Protein AF-A0A158KSF4-F1 (afdb_monomer)

Secondary structure (DSSP, 8-state):
-EEEEE-SS-EEEEEE--GGGHHHHHHHHHHHHHHS----S----PPP-------S-----EEEEEEEEEEE-TTGGG--EEEEEEESPPTT--HHHHHHHHEEEEEEHHHHHHHGGGSSEEEEEE-HHHHHHTT--S-SEEEEEEEEEE-TTPPPS--EEEEEEEEEEESS-SS------PPPTT----

Solvent-accessible surface area (backbone atoms only — not comparable to full-atom values): 11124 Å² total; per-residue (Å²): 70,72,65,47,75,42,40,74,58,61,49,73,43,74,27,72,43,58,80,83,44,28,64,55,53,40,52,26,42,54,53,45,46,74,76,56,63,88,68,87,79,86,78,94,72,76,78,76,88,75,71,92,72,86,90,68,80,87,60,59,41,23,37,30,40,38,35,32,54,45,42,67,32,84,49,24,67,72,35,44,48,38,23,44,33,25,49,63,64,64,87,92,56,61,55,89,77,51,34,80,41,23,48,48,49,75,49,35,57,64,62,51,56,71,43,44,84,77,56,79,17,64,50,79,33,67,34,39,66,26,41,49,67,64,64,59,72,76,53,42,70,43,39,42,31,36,44,56,44,76,46,99,65,43,52,71,54,63,23,37,39,23,51,28,40,43,65,44,7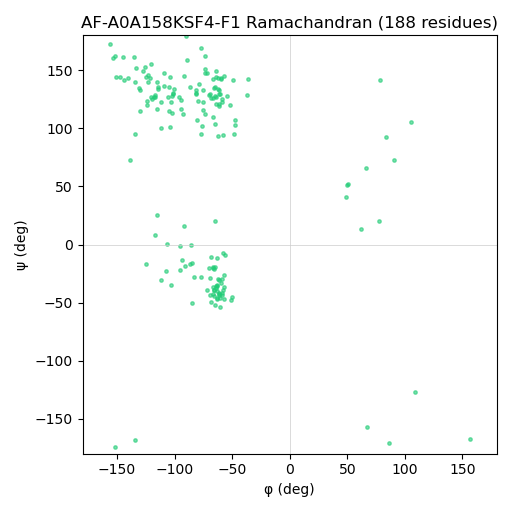8,33,70,51,73,71,64,87,82,75,79,83,74,76,81,60,97,77,77,68,84,129

Nearest PDB structures (foldseek):
  6hqi-assembly1_A  TM=7.344E-01  e=5.949E-06  Solanum lycopersicum
  6elt-assembly1_A  TM=6.803E-01  e=4.885E-05  Malus domestica
  4z14-assembly5_C  TM=6.503E-01  e=2.070E-04  Coreopsis grandiflora
  4z11-assembly3_C  TM=6.011E-01  e=1.068E-04  Coreopsis grandiflora
  4z14-assembly7_G  TM=6.205E-01  e=7.776E-04  Coreopsis grandiflora

Radius of gyration: 19.35 Å; Cα contacts (8 Å, |Δi|>4): 338; chains: 1; bounding box: 49×46×50 Å

pLDDT: mean 82.0, std 18.96, range [32.16, 97.62]

Structure (mmCIF, N/CA/C/O backbone):
data_AF-A0A158KSF4-F1
#
_entry.id   AF-A0A158KSF4-F1
#
loop_
_atom_site.group_PDB
_atom_site.id
_atom_site.type_symbol
_atom_site.label_atom_id
_atom_site.label_alt_id
_atom_site.label_comp_id
_atom_site.label_asym_id
_atom_site.label_entity_id
_atom_site.label_seq_id
_atom_site.pdbx_PDB_ins_code
_atom_site.Cartn_x
_atom_site.Cartn_y
_atom_site.Cartn_z
_atom_site.occupancy
_atom_site.B_iso_or_equiv
_atom_site.auth_seq_id
_atom_site.auth_comp_id
_atom_site.auth_asym_id
_atom_site.auth_atom_id
_atom_site.pdbx_PDB_model_num
ATOM 1 N N . MET A 1 1 ? 6.223 -4.356 8.687 1.00 91.06 1 MET A N 1
ATOM 2 C CA . MET A 1 1 ? 7.173 -5.118 7.845 1.00 91.06 1 MET A CA 1
ATOM 3 C C . MET A 1 1 ? 8.264 -4.168 7.371 1.00 91.06 1 MET A C 1
ATOM 5 O O . MET A 1 1 ? 7.932 -3.067 6.953 1.00 91.06 1 MET A O 1
ATOM 9 N N . LYS A 1 2 ? 9.541 -4.560 7.437 1.00 95.19 2 LYS A N 1
ATOM 10 C CA . LYS A 1 2 ? 10.666 -3.752 6.934 1.00 95.19 2 LYS A CA 1
ATOM 11 C C . LYS A 1 2 ? 11.170 -4.312 5.602 1.00 95.19 2 LYS A C 1
ATOM 13 O O . LYS A 1 2 ? 11.187 -5.528 5.441 1.00 95.19 2 LYS A O 1
ATOM 18 N N . GLY A 1 3 ? 11.591 -3.431 4.694 1.00 93.50 3 GLY A N 1
ATOM 19 C CA . GLY A 1 3 ? 12.219 -3.795 3.421 1.00 93.50 3 GLY A CA 1
ATOM 20 C C . GLY A 1 3 ? 11.281 -4.516 2.450 1.00 93.50 3 GLY A C 1
ATOM 21 O O . GLY A 1 3 ? 11.490 -5.685 2.139 1.00 93.50 3 GLY A O 1
ATOM 22 N N . LEU A 1 4 ? 10.251 -3.824 1.967 1.00 96.25 4 LEU A N 1
ATOM 23 C CA . LEU A 1 4 ? 9.373 -4.334 0.914 1.00 96.25 4 LEU A CA 1
ATOM 24 C C . LEU A 1 4 ? 10.026 -4.113 -0.458 1.00 96.25 4 LEU A C 1
ATOM 26 O O . LEU A 1 4 ? 10.443 -3.000 -0.779 1.00 96.25 4 LEU A O 1
ATOM 30 N N . ALA A 1 5 ? 10.071 -5.156 -1.282 1.00 97.00 5 ALA A N 1
ATOM 31 C CA . ALA A 1 5 ? 10.536 -5.090 -2.663 1.00 97.00 5 ALA A CA 1
ATOM 32 C C . ALA A 1 5 ? 9.443 -5.626 -3.588 1.00 97.00 5 ALA A C 1
ATOM 34 O O . ALA A 1 5 ? 8.994 -6.758 -3.417 1.00 97.00 5 ALA A O 1
ATOM 35 N N . LEU A 1 6 ? 9.020 -4.814 -4.556 1.00 97.50 6 LEU A N 1
ATOM 36 C CA . LEU A 1 6 ? 8.026 -5.198 -5.555 1.00 97.50 6 LEU A CA 1
ATOM 37 C C . LEU A 1 6 ? 8.693 -5.363 -6.921 1.00 97.50 6 LEU A C 1
ATOM 39 O O . LEU A 1 6 ? 9.515 -4.535 -7.328 1.00 97.50 6 LEU A O 1
ATOM 43 N N . SER A 1 7 ? 8.322 -6.429 -7.623 1.00 96.88 7 SER A N 1
ATOM 44 C CA . SER A 1 7 ? 8.817 -6.801 -8.952 1.00 96.88 7 SER A CA 1
ATOM 45 C C . SER A 1 7 ? 7.656 -7.209 -9.864 1.00 96.88 7 SER A C 1
ATOM 47 O O . SER A 1 7 ? 6.492 -7.022 -9.519 1.00 96.88 7 SER A O 1
ATOM 49 N N . GLU A 1 8 ? 7.923 -7.798 -11.020 1.00 94.88 8 GLU A N 1
ATOM 50 C CA . GLU A 1 8 ? 6.906 -8.328 -11.936 1.00 94.88 8 GLU A CA 1
ATOM 51 C C . GLU A 1 8 ? 5.944 -9.369 -11.322 1.00 94.88 8 GLU A C 1
ATOM 53 O O . GLU A 1 8 ? 4.957 -9.739 -11.948 1.00 94.88 8 GLU A O 1
ATOM 58 N N . GLN A 1 9 ? 6.198 -9.849 -10.102 1.00 94.94 9 GLN A N 1
ATOM 59 C CA . GLN A 1 9 ? 5.322 -10.797 -9.417 1.00 94.94 9 GLN A CA 1
ATOM 60 C C . GLN A 1 9 ? 4.287 -10.095 -8.536 1.00 94.94 9 GLN A C 1
ATOM 62 O O . GLN A 1 9 ? 4.565 -9.085 -7.884 1.00 94.94 9 GLN A O 1
ATOM 67 N N . SER A 1 10 ? 3.094 -10.688 -8.468 1.00 95.12 10 SER A N 1
ATOM 68 C CA . SER A 1 10 ? 2.123 -10.349 -7.427 1.00 95.12 10 SER A CA 1
ATOM 69 C C . SER A 1 10 ? 2.561 -10.978 -6.109 1.00 95.12 10 SER A C 1
ATOM 71 O O . SER A 1 10 ? 2.904 -12.159 -6.076 1.00 95.12 10 SER A O 1
ATOM 73 N N . ILE A 1 11 ? 2.552 -10.206 -5.024 1.00 95.31 11 ILE A N 1
ATOM 74 C C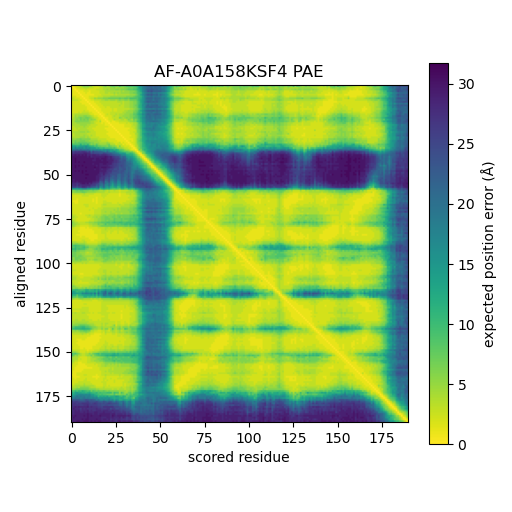A . ILE A 1 11 ? 3.002 -10.679 -3.710 1.00 95.31 11 ILE A CA 1
ATOM 75 C C . ILE A 1 11 ? 2.034 -10.263 -2.609 1.00 95.31 11 ILE A C 1
ATOM 77 O O . ILE A 1 11 ? 1.269 -9.314 -2.762 1.00 95.31 11 ILE A O 1
ATOM 81 N N . SER A 1 12 ? 2.125 -10.932 -1.467 1.00 95.75 12 SER A N 1
ATOM 82 C CA . SER A 1 12 ? 1.412 -10.558 -0.249 1.00 95.75 12 SER A CA 1
ATOM 83 C C . SER A 1 12 ? 2.405 -10.336 0.884 1.00 95.75 12 SER A C 1
ATOM 85 O O . SER A 1 12 ? 3.373 -11.079 1.034 1.00 95.75 12 SER A O 1
ATOM 87 N N . ALA A 1 13 ? 2.155 -9.311 1.689 1.00 95.94 13 ALA A N 1
ATOM 88 C CA . ALA A 1 13 ? 2.954 -8.953 2.847 1.00 95.94 13 ALA A CA 1
ATOM 89 C C . ALA A 1 13 ? 2.114 -9.061 4.119 1.00 95.94 13 ALA A C 1
ATOM 91 O O . ALA A 1 13 ? 1.054 -8.444 4.222 1.00 95.94 13 ALA A O 1
ATOM 92 N N . LEU A 1 14 ? 2.609 -9.801 5.110 1.00 96.12 14 LEU A N 1
ATOM 93 C CA . LEU A 1 14 ? 2.016 -9.806 6.441 1.00 96.12 14 LEU A CA 1
ATOM 94 C C . LEU A 1 14 ? 2.463 -8.560 7.213 1.00 96.12 14 LEU A C 1
ATOM 96 O O . LEU A 1 14 ? 3.656 -8.314 7.415 1.00 96.12 14 LEU A O 1
ATOM 100 N N . VAL A 1 15 ? 1.491 -7.785 7.672 1.00 94.75 15 VAL A N 1
ATOM 101 C CA . VAL A 1 15 ? 1.679 -6.615 8.523 1.00 94.75 15 VAL A CA 1
ATOM 102 C C . VAL A 1 15 ? 1.101 -6.917 9.896 1.00 94.75 15 VAL A C 1
ATOM 104 O O . VAL A 1 15 ? -0.082 -7.218 10.039 1.00 94.75 15 VAL A O 1
ATOM 107 N N . THR A 1 16 ? 1.949 -6.810 10.914 1.00 93.88 16 THR A N 1
ATOM 108 C CA . THR A 1 16 ? 1.563 -6.993 12.312 1.00 93.88 16 THR A CA 1
ATOM 109 C C . THR A 1 16 ? 1.427 -5.628 12.980 1.00 93.88 16 THR A C 1
ATOM 111 O O . THR A 1 16 ? 2.415 -4.908 13.123 1.00 93.88 16 THR A O 1
ATOM 114 N N . ALA A 1 17 ? 0.208 -5.264 13.367 1.00 89.12 17 ALA A N 1
ATOM 115 C CA . ALA A 1 17 ? -0.083 -4.103 14.199 1.00 89.12 17 ALA A CA 1
ATOM 116 C C . ALA A 1 17 ? 0.338 -4.349 15.660 1.00 89.12 17 ALA A C 1
ATOM 118 O O . ALA A 1 17 ? 0.516 -5.492 16.096 1.00 89.12 17 ALA A O 1
ATOM 119 N N . GLU A 1 18 ? 0.471 -3.278 16.444 1.00 87.38 18 GLU A N 1
ATOM 120 C CA . GLU A 1 18 ? 0.776 -3.406 17.870 1.00 87.38 18 GLU A CA 1
ATOM 121 C C . GLU A 1 18 ? -0.339 -4.153 18.617 1.00 87.38 18 GLU A C 1
ATOM 123 O O . GLU A 1 18 ? -1.527 -3.952 18.364 1.00 87.38 18 GLU A O 1
ATOM 128 N N . ALA A 1 19 ? 0.027 -4.983 19.599 1.00 83.75 19 ALA A N 1
ATOM 129 C CA . ALA A 1 19 ? -0.947 -5.762 20.369 1.00 83.75 19 ALA A CA 1
ATOM 130 C C . ALA A 1 19 ? -1.974 -4.880 21.110 1.00 83.75 19 ALA A C 1
ATOM 132 O O . ALA A 1 19 ? -3.138 -5.252 21.234 1.00 83.75 19 ALA A O 1
ATOM 133 N N . SER A 1 20 ? -1.555 -3.693 21.554 1.00 86.06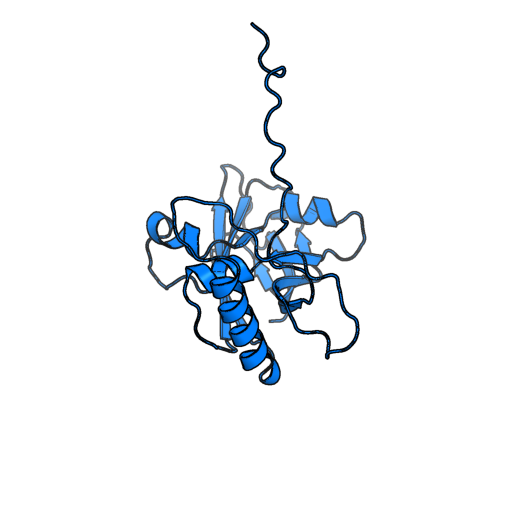 20 SER A N 1
ATOM 134 C CA . SER A 1 20 ? -2.399 -2.662 22.176 1.00 86.06 20 SER A CA 1
ATOM 135 C C . SER A 1 20 ? -3.431 -2.055 21.217 1.00 86.06 20 SER A C 1
ATOM 137 O O . SER A 1 20 ? -4.435 -1.506 21.667 1.00 86.06 20 SER A O 1
ATOM 139 N N . SER A 1 21 ? -3.208 -2.156 19.905 1.00 86.56 21 SER A N 1
ATOM 140 C CA . SER A 1 21 ? -4.032 -1.505 18.883 1.00 86.56 21 SER A CA 1
ATOM 141 C C . SER A 1 21 ? -5.270 -2.312 18.493 1.00 86.56 21 SER A C 1
ATOM 143 O O . SER A 1 21 ? -6.196 -1.741 17.926 1.00 86.56 21 SER A O 1
ATOM 145 N N . VAL A 1 22 ? -5.339 -3.607 18.823 1.00 90.06 22 VAL A N 1
ATOM 146 C CA . VAL A 1 22 ? -6.433 -4.504 18.394 1.00 90.06 22 VAL A CA 1
ATOM 147 C C . VAL A 1 22 ? -7.806 -3.987 18.833 1.00 90.06 22 VAL A C 1
ATOM 149 O O . VAL A 1 22 ? -8.718 -3.898 18.015 1.00 90.06 22 VAL A O 1
ATOM 152 N N . GLN A 1 23 ? -7.942 -3.571 20.097 1.00 89.88 23 GLN A N 1
ATOM 153 C CA . GLN A 1 23 ? -9.204 -3.014 20.595 1.00 89.88 23 GLN A CA 1
ATOM 154 C C . GLN A 1 23 ? -9.550 -1.691 19.904 1.00 89.88 23 GLN A C 1
ATOM 156 O O . GLN A 1 23 ? -10.698 -1.460 19.554 1.00 89.88 23 GLN A O 1
ATOM 161 N N . SER A 1 24 ? -8.553 -0.838 19.655 1.00 89.94 24 SER A N 1
ATOM 162 C CA . SER A 1 24 ? -8.772 0.436 18.959 1.00 89.94 24 SER A CA 1
ATOM 163 C C . SER A 1 24 ? -9.189 0.238 17.501 1.00 89.94 24 SER A C 1
ATOM 165 O O . SER A 1 24 ? -10.032 0.980 17.010 1.00 89.94 24 SER A O 1
ATOM 167 N N . ILE A 1 25 ? -8.646 -0.773 16.816 1.00 89.94 25 ILE A N 1
ATOM 168 C CA . ILE A 1 25 ? -9.068 -1.157 15.463 1.00 89.94 25 ILE A CA 1
ATOM 169 C C . ILE A 1 25 ? -10.531 -1.617 15.486 1.00 89.94 25 ILE A C 1
ATOM 171 O O . ILE A 1 25 ? -11.327 -1.140 14.680 1.00 89.94 25 ILE A O 1
ATOM 175 N N . GLN A 1 26 ? -10.908 -2.476 16.439 1.00 89.75 26 GLN A N 1
ATOM 176 C CA . GLN A 1 26 ? -12.292 -2.938 16.583 1.00 89.75 26 GLN A CA 1
ATOM 177 C C . GLN A 1 26 ? -13.260 -1.786 16.874 1.00 89.75 26 GLN A C 1
ATOM 179 O O . GLN A 1 26 ? -14.334 -1.713 16.273 1.00 89.75 26 GLN A O 1
ATOM 184 N N . ASP A 1 27 ? -12.879 -0.873 17.768 1.00 89.69 27 ASP A N 1
ATOM 185 C CA . ASP A 1 27 ? -13.683 0.299 18.109 1.00 89.69 27 ASP A CA 1
ATOM 186 C C . ASP A 1 27 ? -13.891 1.192 16.878 1.00 89.69 27 ASP A C 1
ATOM 188 O O . ASP A 1 27 ? -15.002 1.671 16.648 1.00 89.69 27 ASP A O 1
ATOM 192 N N . VAL A 1 28 ? -12.847 1.391 16.062 1.00 89.00 28 VAL A N 1
ATOM 193 C CA . VAL A 1 28 ? -12.931 2.158 14.810 1.00 89.00 28 VAL A CA 1
ATOM 194 C C . VAL A 1 28 ? -13.869 1.488 13.808 1.00 89.00 28 VAL A C 1
ATOM 196 O O . VAL A 1 28 ? -14.712 2.183 13.243 1.00 89.00 28 VAL A O 1
ATOM 199 N N . ILE A 1 29 ? -13.765 0.172 13.599 1.00 89.12 29 ILE A N 1
ATOM 200 C CA . ILE A 1 29 ? -14.643 -0.570 12.676 1.00 89.12 29 ILE A CA 1
ATOM 201 C C . ILE A 1 29 ? -16.102 -0.440 13.124 1.00 89.12 29 ILE A C 1
ATOM 203 O O . ILE A 1 29 ? -16.927 0.057 12.364 1.00 89.12 29 ILE A O 1
ATOM 207 N N . THR A 1 30 ? -16.385 -0.771 14.387 1.00 87.38 30 THR A N 1
ATOM 208 C CA . THR A 1 30 ? -17.746 -0.752 14.955 1.00 87.38 30 THR A CA 1
ATOM 209 C C . THR A 1 30 ? -18.353 0.654 14.906 1.00 87.38 30 THR A C 1
ATOM 211 O O . THR A 1 30 ? -19.471 0.845 14.443 1.00 87.38 30 THR A O 1
ATOM 214 N N . THR A 1 31 ? -17.587 1.676 15.311 1.00 86.75 31 THR A N 1
ATOM 215 C CA . THR A 1 31 ? -18.056 3.074 15.275 1.00 86.75 31 THR A CA 1
ATOM 216 C C . THR A 1 31 ? -18.328 3.539 13.843 1.00 86.75 31 THR A C 1
ATOM 218 O O . THR A 1 31 ? -19.243 4.326 13.610 1.00 86.75 31 THR A O 1
ATOM 221 N N . THR A 1 32 ? -17.526 3.082 12.878 1.00 84.44 32 THR A N 1
ATOM 222 C CA . THR A 1 32 ? -17.703 3.452 11.470 1.00 84.44 32 THR A CA 1
ATOM 223 C C . THR A 1 32 ? -18.931 2.773 10.866 1.00 84.44 32 THR A C 1
ATOM 225 O O . THR A 1 32 ? -19.658 3.433 10.131 1.00 84.44 32 THR A O 1
ATOM 228 N N . GLU A 1 33 ? -19.194 1.507 11.200 1.00 84.25 33 GLU A N 1
ATOM 229 C CA . GLU A 1 33 ? -20.421 0.793 10.812 1.00 84.25 33 GLU A CA 1
ATOM 230 C C . GLU A 1 33 ? -21.680 1.497 11.338 1.00 84.25 33 GLU A C 1
ATOM 232 O O . GLU A 1 33 ? -22.636 1.690 10.587 1.00 84.25 33 GLU A O 1
ATOM 237 N N . ASP A 1 34 ? -21.656 1.950 12.596 1.00 79.81 34 ASP A N 1
ATOM 238 C CA . ASP A 1 34 ? -22.763 2.699 13.201 1.00 79.81 34 ASP A CA 1
ATOM 239 C C . ASP A 1 34 ? -22.974 4.075 12.538 1.00 79.81 34 ASP A C 1
ATOM 241 O O . ASP A 1 34 ? -24.108 4.527 12.363 1.00 79.81 34 ASP A O 1
ATOM 245 N N . GLU A 1 35 ? -21.888 4.773 12.177 1.00 75.06 35 GLU A N 1
ATOM 246 C CA . GLU A 1 35 ? -21.952 6.102 11.549 1.00 75.06 35 GLU A CA 1
ATOM 247 C C . GLU A 1 35 ? -22.330 6.029 10.054 1.00 75.06 35 GLU A C 1
ATOM 249 O O . GLU A 1 35 ? -22.924 6.974 9.522 1.00 75.06 35 GLU A O 1
ATOM 254 N N . PHE A 1 36 ? -22.012 4.919 9.380 1.00 68.19 36 PHE A N 1
ATOM 255 C CA . PHE A 1 36 ? -22.210 4.712 7.943 1.00 68.19 36 PHE A CA 1
ATOM 256 C C . PHE A 1 36 ? -22.730 3.293 7.635 1.00 68.19 36 PHE A C 1
ATOM 258 O O . PHE A 1 36 ? -21.987 2.477 7.088 1.00 68.19 36 PHE A O 1
ATOM 265 N N . PRO A 1 37 ? -24.005 2.984 7.937 1.00 63.47 37 PRO A N 1
ATOM 266 C CA . PRO A 1 37 ? -24.581 1.685 7.606 1.00 63.47 37 PRO A CA 1
ATOM 267 C C . PRO A 1 37 ? -24.663 1.485 6.082 1.00 63.47 37 PRO A C 1
ATOM 269 O O . PRO A 1 37 ? -25.123 2.371 5.360 1.00 63.47 37 PRO A O 1
ATOM 272 N N . ASP A 1 38 ? -24.273 0.298 5.603 1.00 54.34 38 ASP A N 1
ATOM 273 C CA . ASP A 1 38 ? -24.231 -0.129 4.185 1.00 54.34 38 ASP A CA 1
ATOM 274 C C . ASP A 1 38 ? -25.614 -0.220 3.487 1.00 54.34 38 ASP A C 1
ATOM 276 O O . ASP A 1 38 ? -25.782 -0.899 2.473 1.00 54.34 38 ASP A O 1
ATOM 280 N N . THR A 1 39 ? -26.653 0.447 3.991 1.00 43.12 39 THR A N 1
ATOM 281 C CA . THR A 1 39 ? -27.978 0.411 3.364 1.00 43.12 39 THR A CA 1
ATOM 282 C C . THR A 1 39 ? -28.021 1.296 2.121 1.00 43.12 39 THR A C 1
ATOM 284 O O . THR A 1 39 ? -28.185 2.517 2.200 1.00 43.12 39 THR A O 1
ATOM 287 N N . GLU A 1 40 ? -27.944 0.662 0.952 1.00 48.59 40 GLU A N 1
ATOM 288 C CA . GLU A 1 40 ? -28.520 1.196 -0.276 1.00 48.59 40 GLU A CA 1
ATOM 289 C C . GLU A 1 40 ? -29.996 1.567 -0.017 1.00 48.59 40 GLU A C 1
ATOM 291 O O . GLU A 1 40 ? -30.821 0.712 0.295 1.00 48.59 40 GLU A O 1
ATOM 296 N N . THR A 1 41 ? -30.328 2.852 -0.202 1.00 35.88 41 THR A N 1
ATOM 297 C CA . THR A 1 41 ? -31.673 3.480 -0.218 1.00 35.88 41 THR A CA 1
ATOM 298 C C . THR A 1 41 ? -32.071 4.311 1.021 1.00 35.88 41 THR A C 1
ATOM 300 O O . THR A 1 41 ? -32.564 3.828 2.032 1.00 35.88 41 THR A O 1
ATOM 303 N N . THR A 1 42 ? -32.033 5.632 0.789 1.00 38.84 42 THR A N 1
ATOM 304 C CA . THR A 1 42 ? -32.911 6.712 1.298 1.00 38.84 42 THR A CA 1
ATOM 305 C C . THR A 1 42 ? -32.784 7.300 2.707 1.00 38.84 42 THR A C 1
ATOM 307 O O . THR A 1 42 ? -32.675 6.634 3.723 1.00 38.84 42 THR A O 1
ATOM 310 N N . SER A 1 43 ? -32.997 8.622 2.686 1.00 35.97 43 SER A N 1
ATOM 311 C CA . SER A 1 43 ? -33.403 9.516 3.771 1.00 35.97 43 SER A CA 1
ATOM 312 C C . SER A 1 43 ? -32.294 10.020 4.683 1.00 35.97 43 SER A C 1
ATOM 314 O O . SER A 1 43 ? -31.966 9.478 5.730 1.00 35.97 43 SER A O 1
ATOM 316 N N . ALA A 1 44 ? -31.791 11.185 4.272 1.00 47.84 44 ALA A N 1
ATOM 317 C CA . ALA A 1 44 ? -31.138 12.146 5.135 1.00 47.84 44 ALA A CA 1
ATOM 318 C C . ALA A 1 44 ? -31.973 12.378 6.404 1.00 47.84 44 ALA A C 1
ATOM 320 O O . ALA A 1 44 ? -32.996 13.058 6.390 1.00 47.84 44 ALA A O 1
ATOM 321 N N . SER A 1 45 ? -31.495 11.849 7.516 1.00 33.31 45 SER A N 1
ATOM 322 C CA . SER A 1 45 ? -31.685 12.456 8.824 1.00 33.31 45 SER A CA 1
ATOM 323 C C . SER A 1 45 ? -30.337 12.399 9.510 1.00 33.31 45 SER A C 1
ATOM 325 O O . SER A 1 45 ? -29.908 11.376 10.027 1.00 33.31 45 SER A O 1
ATOM 327 N N . ALA A 1 46 ? -29.622 13.514 9.385 1.00 35.69 46 ALA A N 1
ATOM 328 C CA . ALA A 1 46 ? -28.369 13.737 10.074 1.00 35.69 46 ALA A CA 1
ATOM 329 C C . ALA A 1 46 ? -28.616 13.692 11.590 1.00 35.69 46 ALA A C 1
ATOM 331 O O . ALA A 1 46 ? -29.478 14.436 12.068 1.00 35.69 46 ALA A O 1
ATOM 332 N N . PRO A 1 47 ? -27.848 12.919 12.375 1.00 36.03 47 PRO A N 1
ATOM 333 C CA . PRO A 1 47 ? -27.663 13.263 13.771 1.00 36.03 47 PRO A CA 1
ATOM 334 C C . PRO A 1 47 ? -26.992 14.638 13.812 1.00 36.03 47 PRO A C 1
ATOM 336 O O . PRO A 1 47 ? -26.063 14.919 13.048 1.00 36.03 47 PRO A O 1
ATOM 339 N N . ALA A 1 48 ? -27.530 15.517 14.653 1.00 32.75 48 ALA A N 1
ATOM 340 C CA . ALA A 1 48 ? -27.104 16.900 14.785 1.00 32.75 48 ALA A CA 1
ATOM 341 C C . ALA A 1 48 ? -25.581 17.018 14.950 1.00 32.75 48 ALA A C 1
ATOM 343 O O . ALA A 1 48 ? -24.944 16.225 15.643 1.00 32.75 48 ALA A O 1
ATOM 344 N N . ALA A 1 49 ? -25.010 18.044 14.316 1.00 39.44 49 ALA A N 1
ATOM 345 C CA . ALA A 1 49 ? -23.624 18.434 14.497 1.00 39.44 49 ALA A CA 1
ATOM 346 C C . ALA A 1 49 ? -23.395 18.843 15.958 1.00 39.44 49 ALA A C 1
ATOM 348 O O . ALA A 1 49 ? -23.607 19.995 16.331 1.00 39.44 49 ALA A O 1
ATOM 349 N N . THR A 1 50 ? -22.953 17.901 16.787 1.00 32.44 50 THR A N 1
ATOM 350 C CA . THR A 1 50 ? -22.394 18.240 18.089 1.00 32.44 50 THR A CA 1
ATOM 351 C C . THR A 1 50 ? -20.956 18.672 17.858 1.00 32.44 50 THR A C 1
ATOM 353 O O . THR A 1 50 ? -20.084 17.873 17.512 1.00 32.44 50 THR A O 1
ATOM 356 N N . SER A 1 51 ? -20.761 19.980 17.986 1.00 37.28 51 SER A N 1
ATOM 357 C CA . SER A 1 51 ? -19.487 20.681 18.021 1.00 37.28 51 SER A CA 1
ATOM 358 C C . SER A 1 51 ? -18.400 19.898 18.751 1.00 37.28 51 SER A C 1
ATOM 360 O O . SER A 1 51 ? -18.648 19.279 19.785 1.00 37.28 51 SER A O 1
ATOM 362 N N . ALA A 1 52 ? -17.180 19.995 18.223 1.00 49.00 52 ALA A N 1
ATOM 363 C CA . ALA A 1 52 ? -15.960 19.536 18.862 1.00 49.00 52 ALA A CA 1
ATOM 364 C C . ALA A 1 52 ? -15.900 20.012 20.325 1.00 49.00 52 ALA A C 1
ATOM 366 O O . ALA A 1 52 ? -15.604 21.174 20.597 1.00 49.00 52 ALA A O 1
ATOM 367 N N . SER A 1 53 ? -16.184 19.110 21.266 1.00 32.16 53 SER A N 1
ATOM 368 C CA . SER A 1 53 ? -15.905 19.316 22.682 1.00 32.16 53 SER A CA 1
ATOM 369 C C . SER A 1 53 ? -14.553 18.693 23.005 1.00 32.16 53 SER A C 1
ATOM 371 O O . SER A 1 53 ? -14.351 17.482 22.884 1.00 32.16 53 SER A O 1
ATOM 373 N N . THR A 1 54 ? -13.623 19.541 23.411 1.00 46.41 54 THR A N 1
ATOM 374 C CA . THR A 1 54 ? -12.336 19.190 24.001 1.00 46.41 54 THR A CA 1
ATOM 375 C C . THR A 1 54 ? -12.504 18.317 25.259 1.00 46.41 54 THR A C 1
ATOM 377 O O . THR A 1 54 ? -13.423 18.509 26.050 1.00 46.41 54 THR A O 1
ATOM 380 N N . SER A 1 55 ? -11.556 17.388 25.455 1.00 40.78 55 SER A N 1
ATOM 381 C CA . SER A 1 55 ? -11.358 16.477 26.609 1.00 40.78 55 SER A CA 1
ATOM 382 C C . SER A 1 55 ? -12.038 15.089 26.584 1.00 40.78 55 SER A C 1
ATOM 384 O O . SER A 1 55 ? -12.925 14.746 27.356 1.00 40.78 55 SER A O 1
ATOM 386 N N . LYS A 1 56 ? -11.500 14.201 25.747 1.00 37.44 56 LYS A N 1
ATOM 387 C CA . LYS A 1 56 ? -11.342 12.765 26.043 1.00 37.44 56 LYS A CA 1
ATOM 388 C C . LYS A 1 56 ? -10.127 12.298 25.246 1.00 37.44 56 LYS A C 1
ATOM 390 O O . LYS A 1 56 ? -9.896 12.844 24.168 1.00 37.44 56 LYS A O 1
ATOM 395 N N . ALA A 1 57 ? -9.324 11.383 25.797 1.00 46.47 57 ALA A N 1
ATOM 396 C CA . ALA A 1 57 ? -8.134 10.824 25.145 1.00 46.47 57 ALA A CA 1
ATOM 397 C C . ALA A 1 57 ? -8.383 10.649 23.642 1.00 46.47 57 ALA A C 1
ATOM 399 O O . ALA A 1 57 ? -9.439 10.130 23.283 1.00 46.47 57 ALA A O 1
ATOM 400 N N . ARG A 1 58 ? -7.480 11.175 22.803 1.00 54.22 58 ARG A N 1
ATOM 401 C CA . ARG A 1 58 ? -7.624 11.275 21.341 1.00 54.22 58 ARG A CA 1
ATOM 402 C C . ARG A 1 58 ? -8.065 9.910 20.796 1.00 54.22 58 ARG A C 1
ATOM 404 O O . ARG A 1 58 ? -7.241 9.019 20.635 1.00 54.22 58 ARG A O 1
ATOM 411 N N . LYS A 1 59 ? -9.375 9.716 20.614 1.00 79.88 59 LYS A N 1
ATOM 412 C CA . LYS A 1 59 ? -9.912 8.442 20.141 1.00 79.88 59 LYS A CA 1
ATOM 413 C C . LYS A 1 59 ? -9.500 8.308 18.687 1.00 79.88 59 LYS A C 1
ATOM 415 O O . LYS A 1 59 ? -9.703 9.242 17.908 1.00 79.88 59 LYS A O 1
ATOM 420 N N . PHE A 1 60 ? -8.898 7.180 18.343 1.00 88.25 60 PHE A N 1
ATOM 421 C CA . PHE A 1 60 ? -8.659 6.840 16.953 1.00 88.25 60 PHE A CA 1
ATOM 422 C C . PHE A 1 60 ? -9.998 6.772 16.215 1.00 88.25 60 PHE A C 1
ATOM 424 O O . PHE A 1 60 ? -11.018 6.388 16.786 1.00 88.25 60 PHE A O 1
ATOM 431 N N . ARG A 1 61 ? -9.997 7.237 14.971 1.00 88.75 61 ARG A N 1
ATOM 432 C CA . ARG A 1 61 ? -11.186 7.394 14.128 1.00 88.75 61 ARG A CA 1
ATOM 433 C C . ARG A 1 61 ? -11.061 6.671 12.796 1.00 88.75 61 ARG A C 1
ATOM 435 O O . ARG A 1 61 ? -12.067 6.482 12.125 1.00 88.75 61 ARG A O 1
ATOM 442 N N . SER A 1 62 ? -9.849 6.298 12.407 1.00 90.56 62 SER A N 1
ATOM 443 C CA . SER A 1 62 ? -9.590 5.609 11.152 1.00 90.56 62 SER A CA 1
ATOM 444 C C . SER A 1 62 ? -8.332 4.753 11.241 1.00 90.56 62 SER A C 1
ATOM 446 O O . SER A 1 62 ? -7.482 4.938 12.115 1.00 90.56 62 SER A O 1
ATOM 448 N N . VAL A 1 63 ? -8.234 3.800 10.322 1.00 93.06 63 VAL A N 1
ATOM 449 C CA . VAL A 1 63 ? -7.069 2.956 10.068 1.00 93.06 63 VAL A CA 1
ATOM 450 C C . VAL A 1 63 ? -6.547 3.265 8.667 1.00 93.06 63 VAL A C 1
ATOM 452 O O . VAL A 1 63 ? -7.336 3.423 7.726 1.00 93.06 63 VAL A O 1
ATOM 455 N N . LYS A 1 64 ? -5.224 3.315 8.519 1.00 94.88 64 LYS A N 1
ATOM 456 C CA . LYS A 1 64 ? -4.526 3.473 7.239 1.00 94.88 64 LYS A CA 1
ATOM 457 C C . LYS A 1 64 ? -3.378 2.477 7.098 1.00 94.88 64 LYS A C 1
ATOM 459 O O . LYS A 1 64 ? -2.786 2.050 8.087 1.00 94.88 64 LYS A O 1
ATOM 464 N N . VAL A 1 65 ? -3.059 2.127 5.858 1.00 95.88 65 VAL A N 1
ATOM 465 C CA . VAL A 1 65 ? -1.825 1.425 5.494 1.00 95.88 65 VAL A CA 1
ATOM 466 C C . VAL A 1 65 ? -0.817 2.472 5.043 1.00 95.88 65 VAL A C 1
ATOM 468 O O . VAL A 1 65 ? -1.124 3.287 4.178 1.00 95.88 65 VAL A O 1
ATOM 471 N N . VAL A 1 66 ? 0.372 2.456 5.637 1.00 95.88 66 VAL A N 1
ATOM 472 C CA . VAL A 1 66 ? 1.432 3.428 5.372 1.00 95.88 66 VAL A CA 1
ATOM 473 C C . VAL A 1 66 ? 2.638 2.725 4.779 1.00 95.88 66 VAL A C 1
ATOM 475 O O . VAL A 1 66 ? 3.141 1.744 5.335 1.00 95.88 66 VAL A O 1
ATOM 478 N N . PHE A 1 67 ? 3.102 3.269 3.662 1.00 96.06 67 PHE A N 1
ATOM 479 C CA . PHE A 1 67 ? 4.367 2.939 3.034 1.00 96.06 67 PHE A CA 1
ATOM 480 C C . PHE A 1 67 ? 5.327 4.082 3.296 1.00 96.06 67 PHE A 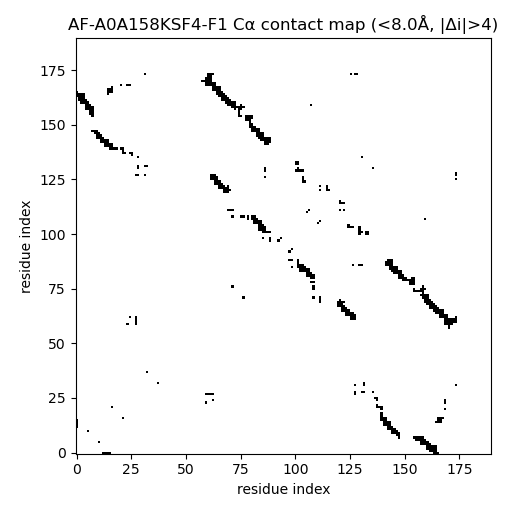C 1
ATOM 482 O O . PHE A 1 67 ? 5.008 5.229 3.002 1.00 96.06 67 PHE A O 1
ATOM 489 N N . ASP A 1 68 ? 6.494 3.769 3.831 1.00 94.69 68 ASP A N 1
ATOM 490 C CA . ASP A 1 68 ? 7.492 4.760 4.204 1.00 94.69 68 ASP A CA 1
ATOM 491 C C . ASP A 1 68 ? 8.812 4.486 3.487 1.00 94.69 68 ASP A C 1
ATOM 493 O O . ASP A 1 68 ? 9.185 3.329 3.247 1.00 94.69 68 ASP A O 1
ATOM 497 N N . ASN A 1 69 ? 9.519 5.565 3.154 1.00 94.06 69 ASN A N 1
ATOM 498 C CA . ASN A 1 69 ? 10.720 5.567 2.323 1.00 94.06 69 ASN A CA 1
ATOM 499 C C . ASN A 1 69 ? 10.514 4.794 1.014 1.00 94.06 69 ASN A C 1
ATOM 501 O O . ASN A 1 69 ? 11.263 3.863 0.701 1.00 94.06 69 ASN A O 1
ATOM 505 N N . VAL A 1 70 ? 9.455 5.144 0.283 1.00 94.56 70 VAL A N 1
ATOM 506 C CA . VAL A 1 70 ? 9.135 4.518 -1.001 1.00 94.56 70 VAL A CA 1
ATOM 507 C C . VAL A 1 70 ? 10.017 5.099 -2.101 1.00 94.56 70 VAL A C 1
ATOM 509 O O . VAL A 1 70 ? 10.243 6.304 -2.173 1.00 94.56 70 VAL A O 1
ATOM 512 N N . ALA A 1 71 ? 10.517 4.248 -2.986 1.00 93.81 71 ALA A N 1
ATOM 513 C CA . ALA A 1 71 ? 11.299 4.667 -4.135 1.00 93.81 71 ALA A CA 1
ATOM 514 C C . ALA A 1 71 ? 11.006 3.784 -5.346 1.00 93.81 71 ALA A C 1
ATOM 516 O O . ALA A 1 71 ? 10.869 2.563 -5.235 1.00 93.81 71 ALA A O 1
ATOM 517 N N . VAL A 1 72 ? 10.968 4.414 -6.517 1.00 94.56 72 VAL A N 1
ATOM 518 C CA . VAL A 1 72 ? 11.016 3.720 -7.805 1.00 94.56 72 VAL A CA 1
ATOM 519 C C . VAL A 1 72 ? 12.479 3.403 -8.117 1.00 94.56 72 VAL A C 1
ATOM 521 O O . VAL A 1 72 ? 13.350 4.260 -7.975 1.00 94.56 72 VAL A O 1
ATOM 524 N N . THR A 1 73 ? 12.768 2.169 -8.524 1.00 94.00 73 THR A N 1
ATOM 525 C CA . THR A 1 73 ? 14.119 1.782 -8.955 1.00 94.00 73 THR A CA 1
ATOM 526 C C . THR A 1 73 ? 14.409 2.298 -10.367 1.00 94.00 73 THR A C 1
ATOM 528 O O . THR A 1 73 ? 13.504 2.675 -11.110 1.00 94.00 73 THR A O 1
ATOM 531 N N . ASN A 1 74 ? 15.667 2.221 -10.806 1.00 92.06 74 ASN A N 1
ATOM 532 C CA . ASN A 1 74 ? 16.022 2.560 -12.189 1.00 92.06 74 ASN A CA 1
ATOM 533 C C . ASN A 1 74 ? 15.244 1.727 -13.223 1.00 92.06 74 ASN A C 1
ATOM 535 O O . ASN A 1 74 ? 14.864 2.254 -14.264 1.00 92.06 74 ASN A O 1
ATOM 539 N N . ALA A 1 75 ? 14.978 0.448 -12.935 1.00 91.81 75 ALA A N 1
ATOM 540 C CA . ALA A 1 75 ? 14.160 -0.397 -13.805 1.00 91.81 75 ALA A CA 1
ATOM 541 C C . ALA A 1 75 ? 12.690 0.047 -13.785 1.00 91.81 75 ALA A C 1
ATOM 543 O O . ALA A 1 75 ? 12.061 0.178 -14.833 1.00 91.81 75 ALA A O 1
ATOM 544 N N . GLY A 1 76 ? 12.157 0.348 -12.598 1.00 92.19 76 GLY A N 1
ATOM 545 C CA . GLY A 1 76 ? 10.786 0.817 -12.424 1.00 92.19 76 GLY A CA 1
ATOM 546 C C . GLY A 1 76 ? 10.506 2.196 -13.026 1.00 92.19 76 GLY A C 1
ATOM 547 O O . GLY A 1 76 ? 9.344 2.515 -13.276 1.00 92.19 76 GLY A O 1
ATOM 548 N N . ALA A 1 77 ? 11.534 3.005 -13.292 1.00 90.75 77 ALA A N 1
ATOM 549 C CA . ALA A 1 77 ? 11.386 4.329 -13.894 1.00 90.75 77 ALA A CA 1
ATOM 550 C C . ALA A 1 77 ? 10.873 4.278 -15.345 1.00 90.75 77 ALA A C 1
ATOM 552 O O . ALA A 1 77 ? 10.308 5.257 -15.826 1.00 90.75 77 ALA A O 1
ATOM 553 N N . ALA A 1 78 ? 11.015 3.134 -16.027 1.00 87.69 78 ALA A N 1
ATOM 554 C CA . ALA A 1 78 ? 10.466 2.928 -17.367 1.00 87.69 78 ALA A CA 1
ATOM 555 C C . ALA A 1 78 ? 8.923 2.963 -17.401 1.00 87.69 78 ALA A C 1
ATOM 557 O O . ALA A 1 78 ? 8.336 3.196 -18.457 1.00 87.69 78 ALA A O 1
ATOM 558 N N . GLY A 1 79 ? 8.260 2.769 -16.253 1.00 90.50 79 GLY A N 1
ATOM 559 C CA . GLY A 1 79 ? 6.802 2.780 -16.153 1.00 90.50 79 GLY A CA 1
ATOM 560 C C . GLY A 1 79 ? 6.144 1.607 -16.886 1.00 90.50 79 GLY A C 1
ATOM 561 O O . GLY A 1 79 ? 6.750 0.560 -17.077 1.00 90.50 79 GLY A O 1
ATOM 562 N N . GLY A 1 80 ? 4.871 1.756 -17.261 1.00 94.25 80 GLY A N 1
ATOM 563 C CA . GLY A 1 80 ? 4.117 0.685 -17.926 1.00 94.25 80 GLY A CA 1
ATOM 564 C C . GLY A 1 80 ? 3.625 -0.415 -16.983 1.00 94.25 80 GLY A C 1
ATOM 565 O O . GLY A 1 80 ? 3.322 -1.510 -17.439 1.00 94.25 80 GLY A O 1
ATOM 566 N N . TYR A 1 81 ? 3.545 -0.131 -15.684 1.00 96.00 81 TYR A N 1
ATOM 567 C CA . TYR A 1 81 ? 3.009 -1.038 -14.676 1.00 96.00 81 TYR A CA 1
ATOM 568 C C . TYR A 1 81 ? 2.419 -0.276 -13.495 1.00 96.00 81 TYR A C 1
ATOM 570 O O . TYR A 1 81 ? 2.747 0.889 -13.256 1.00 96.00 81 TYR A O 1
ATOM 578 N N . PHE A 1 82 ? 1.601 -0.976 -12.719 1.00 97.06 82 PHE A N 1
ATOM 579 C CA . PHE A 1 82 ? 1.204 -0.578 -11.374 1.00 97.06 82 PHE A CA 1
ATOM 580 C C . PHE A 1 82 ? 0.792 -1.818 -10.575 1.00 97.06 82 PHE A C 1
ATOM 582 O O . PHE A 1 82 ? 0.688 -2.923 -11.110 1.00 97.06 82 PHE A O 1
ATOM 589 N N . TYR A 1 83 ? 0.547 -1.636 -9.285 1.00 97.62 83 TYR A N 1
ATOM 590 C CA . TYR A 1 83 ? -0.036 -2.646 -8.414 1.00 97.62 83 TYR A CA 1
ATOM 591 C C . TYR A 1 83 ? -1.399 -2.174 -7.944 1.00 97.62 83 TYR A C 1
ATOM 593 O O . TYR A 1 83 ? -1.556 -1.029 -7.522 1.00 9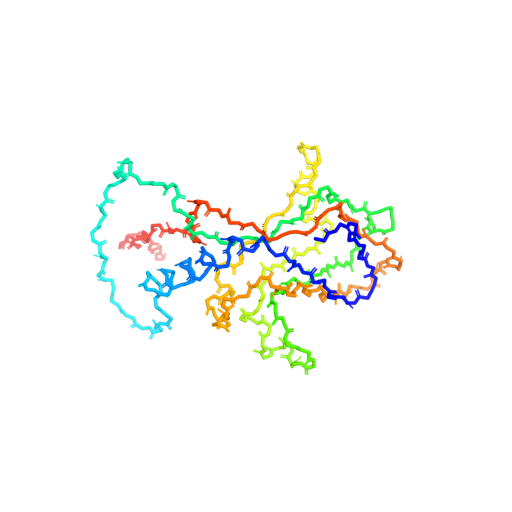7.62 83 TYR A O 1
ATOM 601 N N . LYS A 1 84 ? -2.379 -3.072 -7.966 1.00 97.12 84 LYS A N 1
ATOM 602 C CA . LYS A 1 84 ? -3.582 -2.916 -7.152 1.00 97.12 84 LYS A CA 1
ATOM 603 C C . LYS A 1 84 ? -3.257 -3.395 -5.740 1.00 97.12 84 LYS A C 1
ATOM 605 O O . LYS A 1 84 ? -2.716 -4.488 -5.569 1.00 97.12 84 LYS A O 1
ATOM 610 N N . VAL A 1 85 ? -3.567 -2.571 -4.748 1.00 97.56 85 VAL A N 1
ATOM 611 C CA . VAL A 1 85 ? -3.297 -2.844 -3.336 1.00 97.56 85 VAL A CA 1
ATOM 612 C C . VAL A 1 85 ? -4.595 -3.279 -2.668 1.00 97.56 85 VAL A C 1
ATOM 614 O O . VAL A 1 85 ? -5.609 -2.587 -2.771 1.00 97.56 85 VAL A O 1
ATOM 617 N N . TYR A 1 86 ? -4.562 -4.415 -1.979 1.00 97.19 86 TYR A N 1
ATOM 618 C CA . TYR A 1 86 ? -5.715 -4.996 -1.296 1.00 97.19 86 TYR A CA 1
ATOM 619 C C . TYR A 1 86 ? -5.404 -5.308 0.164 1.00 97.19 86 TYR A C 1
ATOM 621 O O . TYR A 1 86 ? -4.279 -5.671 0.505 1.00 97.19 86 TYR A O 1
ATOM 629 N N . LEU A 1 87 ? -6.424 -5.219 1.013 1.00 96.38 87 LEU A N 1
ATOM 630 C CA . LEU A 1 87 ? -6.385 -5.633 2.410 1.00 96.38 87 LEU A CA 1
ATOM 631 C C . LEU A 1 87 ? -7.055 -6.994 2.583 1.00 96.38 87 LEU A C 1
ATOM 633 O O . LEU A 1 87 ? -8.208 -7.159 2.202 1.00 96.38 87 LEU A O 1
ATOM 637 N N . ASN A 1 88 ? -6.377 -7.932 3.241 1.00 95.19 88 ASN A N 1
ATOM 638 C CA . ASN A 1 88 ? -6.887 -9.252 3.616 1.00 95.19 88 ASN A CA 1
ATOM 639 C C . ASN A 1 88 ? -7.557 -9.991 2.448 1.00 95.19 88 ASN A C 1
ATOM 641 O O . ASN A 1 88 ? -8.622 -10.581 2.617 1.00 95.19 88 ASN A O 1
ATOM 645 N N . LEU A 1 89 ? -6.962 -9.910 1.254 1.00 92.75 89 LEU A N 1
ATOM 646 C CA . LEU A 1 89 ? -7.478 -10.594 0.074 1.00 92.75 89 LEU A CA 1
ATOM 647 C C . LEU A 1 89 ? -7.419 -12.118 0.304 1.00 92.75 89 LEU A C 1
ATOM 649 O O . LEU A 1 89 ? -6.349 -12.617 0.662 1.00 92.75 89 LEU A O 1
ATOM 653 N N . PRO A 1 90 ? -8.521 -12.869 0.122 1.00 89.44 90 PRO A N 1
ATOM 654 C CA . PRO A 1 90 ? -8.504 -14.312 0.321 1.00 89.44 90 PRO A CA 1
ATOM 655 C C . PRO A 1 90 ? -7.629 -15.011 -0.724 1.00 89.44 90 PRO A C 1
ATOM 657 O O . PRO A 1 90 ? -7.630 -14.642 -1.901 1.00 89.44 90 PRO A O 1
ATOM 660 N N . GLU A 1 91 ? -6.916 -16.056 -0.309 1.00 82.69 91 GLU A N 1
ATOM 661 C CA . GLU A 1 91 ? -6.130 -16.872 -1.234 1.00 82.69 91 GLU A CA 1
ATOM 662 C C . GLU A 1 91 ? -7.044 -17.553 -2.263 1.00 82.69 91 GLU A C 1
ATOM 664 O O . GLU A 1 91 ? -8.064 -18.146 -1.911 1.00 82.69 91 GLU A O 1
ATOM 669 N N . ASN A 1 92 ? -6.661 -17.493 -3.541 1.00 80.69 92 ASN A N 1
ATOM 670 C CA . ASN A 1 92 ? -7.375 -18.106 -4.671 1.00 80.69 92 ASN A CA 1
ATOM 671 C C . ASN A 1 92 ? -8.804 -17.588 -4.919 1.00 80.69 92 ASN A C 1
ATOM 673 O O . ASN A 1 92 ? -9.551 -18.212 -5.674 1.00 80.69 92 ASN A O 1
ATOM 677 N N . ALA A 1 93 ? -9.203 -16.469 -4.311 1.00 81.50 93 ALA A N 1
ATOM 678 C CA . ALA A 1 93 ? -10.477 -15.848 -4.639 1.00 81.50 93 ALA A CA 1
ATOM 679 C C . ALA A 1 93 ? -10.437 -15.193 -6.024 1.00 81.50 93 ALA A C 1
ATOM 681 O O . ALA A 1 93 ? -9.417 -14.651 -6.453 1.00 81.50 9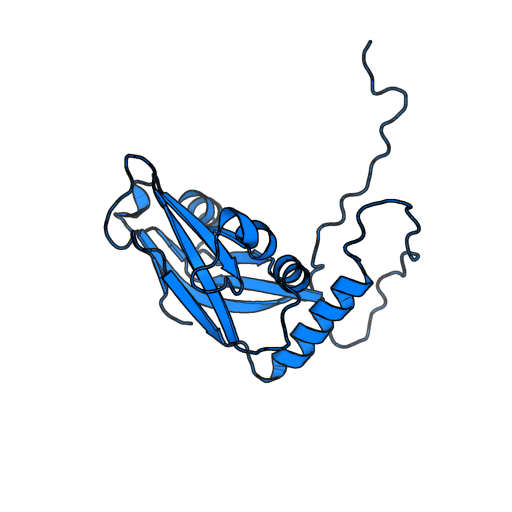3 ALA A O 1
ATOM 682 N N . ASP A 1 94 ? -11.584 -15.209 -6.698 1.00 87.00 94 ASP A N 1
ATOM 683 C CA . ASP A 1 94 ? -11.776 -14.446 -7.922 1.00 87.00 94 ASP A CA 1
ATOM 684 C C . ASP A 1 94 ? -11.740 -12.942 -7.609 1.00 87.00 94 ASP A C 1
ATOM 686 O O . ASP A 1 94 ? -12.647 -12.395 -6.972 1.00 87.00 94 ASP A O 1
ATOM 690 N N . ILE A 1 95 ? -10.666 -12.282 -8.050 1.00 87.19 95 ILE A N 1
ATOM 691 C CA . ILE A 1 95 ? -10.394 -10.863 -7.798 1.00 87.19 95 ILE A CA 1
ATOM 692 C C . ILE A 1 95 ? -11.474 -9.975 -8.418 1.00 87.19 95 ILE A C 1
ATOM 694 O O . ILE A 1 95 ? -11.757 -8.914 -7.861 1.00 87.19 95 ILE A O 1
ATOM 698 N N . ASP A 1 96 ? -12.111 -10.386 -9.513 1.00 87.19 96 ASP A N 1
ATOM 699 C CA . ASP A 1 96 ? -13.179 -9.590 -10.122 1.00 87.19 96 ASP A CA 1
ATOM 700 C C . ASP A 1 96 ? -14.432 -9.569 -9.235 1.00 87.19 96 ASP A C 1
ATOM 702 O O . ASP A 1 96 ? -15.150 -8.569 -9.182 1.00 87.19 96 ASP A O 1
ATOM 706 N N . THR A 1 97 ? -14.637 -10.634 -8.459 1.00 86.81 97 THR A N 1
ATOM 707 C CA . THR A 1 97 ? -15.756 -10.768 -7.526 1.00 86.81 97 THR A CA 1
ATOM 708 C C . THR A 1 97 ? -15.461 -10.124 -6.167 1.00 86.81 97 THR A C 1
ATOM 710 O O . THR A 1 97 ? -16.272 -9.347 -5.663 1.00 86.81 97 THR A O 1
ATOM 713 N N . VAL A 1 98 ? -14.313 -10.429 -5.548 1.00 87.25 98 VAL A N 1
ATOM 714 C CA . VAL A 1 98 ? -14.008 -9.968 -4.175 1.00 87.25 98 VAL A CA 1
ATOM 715 C C . VAL A 1 98 ? -13.175 -8.690 -4.137 1.00 87.25 98 VAL A C 1
ATOM 717 O O . VAL A 1 98 ? -13.193 -7.959 -3.153 1.00 87.25 98 VAL A O 1
ATOM 720 N N . GLY A 1 99 ? -12.450 -8.370 -5.205 1.00 87.56 99 GLY A N 1
ATOM 721 C CA . GLY A 1 99 ? -11.539 -7.230 -5.249 1.00 87.56 99 GLY A CA 1
ATOM 722 C C . GLY A 1 99 ? -12.155 -5.906 -4.781 1.00 87.56 99 GLY A C 1
ATOM 723 O O . GLY A 1 99 ? -11.515 -5.230 -3.975 1.00 87.56 99 GLY A O 1
ATOM 724 N N . PRO A 1 100 ? -13.380 -5.523 -5.197 1.00 91.69 100 PRO A N 1
ATOM 725 C CA . PRO A 1 100 ? -13.970 -4.236 -4.824 1.00 91.69 100 PRO A CA 1
ATOM 726 C C . PRO A 1 100 ? -14.134 -3.991 -3.315 1.00 91.69 100 PRO A C 1
ATOM 728 O O . PRO A 1 100 ? -14.082 -2.838 -2.880 1.00 91.69 100 PRO A O 1
ATOM 731 N N . THR A 1 101 ? -14.333 -5.035 -2.502 1.00 93.19 101 THR A N 1
ATOM 732 C CA . THR A 1 101 ? -14.483 -4.886 -1.041 1.00 93.19 101 THR A CA 1
ATOM 733 C C . THR A 1 101 ? -13.137 -4.811 -0.325 1.00 93.19 101 THR A C 1
ATOM 735 O O . THR A 1 101 ? -13.031 -4.139 0.699 1.00 93.19 101 THR A O 1
ATOM 738 N N . HIS A 1 102 ? -12.104 -5.431 -0.896 1.00 95.25 102 HIS A N 1
ATOM 739 C CA . HIS A 1 102 ? -10.752 -5.492 -0.339 1.00 95.25 102 HIS A CA 1
ATOM 740 C C . HIS A 1 102 ? -9.820 -4.381 -0.856 1.00 95.25 102 HIS A C 1
ATOM 742 O O . HIS A 1 102 ? -8.727 -4.200 -0.321 1.00 95.25 102 HIS A O 1
ATOM 748 N N . PHE A 1 103 ? -10.203 -3.662 -1.914 1.00 95.06 103 PHE A N 1
ATOM 749 C CA . PHE A 1 103 ? -9.344 -2.700 -2.605 1.00 95.06 103 PHE A CA 1
ATOM 750 C C . PHE A 1 103 ? -9.041 -1.457 -1.758 1.00 95.06 103 PHE A C 1
ATOM 752 O O . PHE A 1 103 ? -9.948 -0.802 -1.245 1.00 95.06 103 PHE A O 1
ATOM 759 N N . LEU A 1 104 ? -7.755 -1.113 -1.662 1.00 95.00 104 LEU A N 1
ATOM 760 C CA . LEU A 1 104 ? -7.252 0.077 -0.973 1.00 95.00 104 LEU A CA 1
ATOM 761 C C . LEU A 1 104 ? -6.858 1.198 -1.940 1.00 95.00 104 LEU A C 1
ATOM 763 O O . LEU A 1 104 ? -7.011 2.373 -1.615 1.00 95.00 104 LEU A O 1
ATOM 767 N N . GLY A 1 105 ? -6.330 0.850 -3.115 1.00 95.12 105 GLY A N 1
ATOM 768 C CA . GLY A 1 105 ? -5.842 1.823 -4.090 1.00 95.12 105 GLY A CA 1
ATOM 769 C C . GLY A 1 105 ? -4.810 1.248 -5.055 1.00 95.12 105 GLY A C 1
ATOM 770 O O . GLY A 1 105 ? -4.616 0.033 -5.141 1.00 95.12 105 GLY A O 1
ATOM 771 N N . THR A 1 106 ? -4.143 2.134 -5.791 1.00 96.25 106 THR A N 1
ATOM 772 C CA . THR A 1 106 ? -3.061 1.796 -6.723 1.00 96.25 106 THR A CA 1
ATOM 773 C C . THR A 1 106 ? -1.708 2.256 -6.200 1.00 96.25 106 THR A C 1
ATOM 775 O O . THR A 1 106 ? -1.601 3.264 -5.506 1.00 96.25 106 THR A O 1
ATOM 778 N N . LEU A 1 107 ? -0.665 1.505 -6.537 1.00 96.00 107 LEU A N 1
ATOM 779 C CA . LEU A 1 107 ? 0.724 1.855 -6.272 1.00 96.00 107 LEU A CA 1
ATOM 780 C C . LEU A 1 107 ? 1.525 1.696 -7.562 1.00 96.00 107 LEU A C 1
ATOM 782 O O . LEU A 1 107 ? 1.685 0.587 -8.067 1.00 96.00 107 LEU A O 1
ATOM 786 N N . GLY A 1 108 ? 2.051 2.789 -8.089 1.00 94.00 108 GLY A N 1
ATOM 787 C CA . GLY A 1 108 ? 2.905 2.791 -9.264 1.00 94.00 108 GLY A CA 1
ATOM 788 C C . GLY A 1 108 ? 3.871 3.966 -9.251 1.00 94.00 108 GLY A C 1
ATOM 789 O O . GLY A 1 108 ? 3.964 4.728 -8.287 1.00 94.00 108 GLY A O 1
ATOM 790 N N . ALA A 1 109 ? 4.609 4.118 -10.350 1.00 90.25 109 ALA A N 1
ATOM 791 C CA . ALA A 1 109 ? 5.574 5.206 -10.486 1.00 90.25 109 ALA A CA 1
ATOM 792 C C . ALA A 1 109 ? 4.914 6.595 -10.413 1.00 90.25 109 ALA A C 1
ATOM 794 O O . ALA A 1 109 ? 5.538 7.536 -9.933 1.00 90.25 109 ALA A O 1
ATOM 795 N N . PHE A 1 110 ? 3.656 6.718 -10.849 1.00 88.50 110 PHE A N 1
ATOM 796 C CA . PHE A 1 110 ? 2.912 7.976 -10.822 1.00 88.50 110 PHE A CA 1
ATOM 797 C C . PHE A 1 110 ? 2.586 8.434 -9.394 1.00 88.50 110 PHE A C 1
ATOM 799 O O . PHE A 1 110 ? 2.863 9.581 -9.040 1.00 88.50 110 PHE A O 1
ATOM 806 N N . GLU A 1 111 ? 2.044 7.541 -8.562 1.00 89.94 111 GLU A N 1
ATOM 807 C CA . GLU A 1 111 ? 1.728 7.852 -7.165 1.00 89.94 111 GLU A CA 1
ATOM 808 C C . GLU A 1 111 ? 2.996 8.219 -6.383 1.00 89.94 111 GLU A C 1
ATOM 810 O O . GLU A 1 111 ? 3.009 9.211 -5.660 1.00 89.94 111 GLU A O 1
ATOM 815 N N . ILE A 1 112 ? 4.095 7.483 -6.593 1.00 89.44 112 ILE A N 1
ATOM 816 C CA . ILE A 1 112 ? 5.379 7.768 -5.932 1.00 89.44 112 ILE A CA 1
ATOM 817 C C . ILE A 1 112 ? 5.951 9.115 -6.397 1.00 89.44 112 ILE A C 1
ATOM 819 O O . ILE A 1 112 ? 6.413 9.901 -5.573 1.00 89.44 112 ILE A O 1
ATOM 823 N N . ALA A 1 113 ? 5.915 9.407 -7.702 1.00 86.44 113 ALA A N 1
ATOM 824 C CA . ALA A 1 113 ? 6.428 10.666 -8.243 1.00 86.44 113 ALA A CA 1
ATOM 825 C C . ALA A 1 113 ? 5.658 11.889 -7.722 1.00 86.44 113 ALA A C 1
ATOM 827 O O . ALA A 1 113 ? 6.269 12.928 -7.482 1.00 86.44 113 ALA A O 1
ATOM 828 N N . SER A 1 114 ? 4.347 11.754 -7.507 1.00 82.12 114 SER A N 1
ATOM 829 C CA . SER A 1 114 ? 3.501 12.835 -6.986 1.00 82.12 114 SER A CA 1
ATOM 830 C C . SER A 1 114 ? 3.910 13.272 -5.573 1.00 82.12 114 SER A C 1
ATOM 832 O O . SER A 1 114 ? 3.888 14.462 -5.272 1.00 82.12 114 SER A O 1
ATOM 834 N N . GLU A 1 115 ? 4.358 12.336 -4.733 1.00 82.50 115 GLU A N 1
ATOM 835 C CA . GLU A 1 115 ? 4.804 12.611 -3.358 1.00 82.50 115 GLU A CA 1
ATOM 836 C C . GLU A 1 115 ? 6.313 12.911 -3.248 1.00 82.50 115 GLU A C 1
ATOM 838 O O . GLU A 1 115 ? 6.777 13.519 -2.281 1.00 82.50 115 GLU A O 1
ATOM 843 N N . ALA A 1 116 ? 7.109 12.543 -4.259 1.00 79.06 116 ALA A N 1
ATOM 844 C CA . ALA A 1 116 ? 8.568 12.722 -4.266 1.00 79.06 116 ALA A CA 1
ATOM 845 C C . ALA A 1 116 ? 9.034 14.187 -4.212 1.00 79.06 116 ALA A C 1
ATOM 847 O O . ALA A 1 116 ? 10.207 14.460 -3.954 1.00 79.06 116 ALA A O 1
ATOM 848 N N . HIS A 1 117 ? 8.127 15.145 -4.403 1.00 66.12 117 HIS A N 1
ATOM 849 C CA . HIS A 1 117 ? 8.423 16.576 -4.357 1.00 66.12 117 HIS A CA 1
ATOM 850 C C . HIS A 1 117 ? 8.790 17.081 -2.944 1.00 66.12 117 HIS A C 1
ATOM 852 O O . HIS A 1 117 ? 9.274 18.207 -2.810 1.00 66.12 117 HIS A O 1
ATOM 858 N N . HIS A 1 118 ? 8.604 16.264 -1.898 1.00 61.09 118 HIS A N 1
ATOM 859 C CA . HIS A 1 118 ? 8.784 16.658 -0.495 1.00 61.09 118 HIS A CA 1
ATOM 860 C C . HIS A 1 118 ? 9.899 15.910 0.264 1.00 61.09 118 HIS A C 1
ATOM 862 O O . HIS A 1 118 ? 10.057 16.122 1.467 1.00 61.09 118 HIS A O 1
ATOM 868 N N . GLY A 1 119 ? 10.719 15.095 -0.413 1.00 73.62 119 GLY A N 1
ATOM 869 C CA . GLY A 1 119 ? 11.822 14.346 0.206 1.00 73.62 119 GLY A CA 1
ATOM 870 C C . GLY A 1 119 ? 11.548 12.843 0.273 1.00 73.62 119 GLY A C 1
ATOM 871 O O . GLY A 1 119 ? 11.273 12.228 -0.754 1.00 73.62 119 GLY A O 1
ATOM 872 N N . SER A 1 120 ? 11.671 12.231 1.457 1.00 79.69 120 SER A N 1
ATOM 873 C CA . SER A 1 120 ? 11.318 10.817 1.651 1.00 79.69 120 SER A CA 1
ATOM 874 C C . SER A 1 120 ? 9.836 10.604 1.347 1.00 79.69 120 SER A C 1
ATOM 876 O O . SER A 1 120 ? 8.985 11.216 1.992 1.00 79.69 120 SER A O 1
ATOM 878 N N . VAL A 1 121 ? 9.535 9.740 0.376 1.00 90.25 121 VAL A N 1
ATOM 879 C CA . VAL A 1 121 ? 8.158 9.477 -0.047 1.00 90.25 121 VAL A CA 1
ATOM 880 C C . VAL A 1 121 ? 7.453 8.607 0.984 1.00 90.25 121 VAL A C 1
ATOM 882 O O . VAL A 1 121 ? 7.875 7.474 1.238 1.00 90.25 121 VAL A O 1
ATOM 885 N N . THR A 1 122 ? 6.342 9.126 1.496 1.00 93.00 122 THR A N 1
ATOM 886 C CA . THR A 1 122 ? 5.392 8.392 2.327 1.00 93.00 122 THR A CA 1
ATOM 887 C C . THR A 1 122 ? 4.058 8.341 1.603 1.00 93.00 122 THR A C 1
ATOM 889 O O . THR A 1 122 ? 3.533 9.377 1.213 1.00 93.00 122 THR A O 1
ATOM 892 N N . LEU A 1 123 ? 3.503 7.142 1.430 1.00 93.75 123 LEU A N 1
ATOM 893 C CA . LEU A 1 123 ? 2.186 6.941 0.827 1.00 93.75 123 LEU A CA 1
ATOM 894 C C . LEU A 1 123 ? 1.224 6.375 1.864 1.00 93.75 123 LEU A C 1
ATOM 896 O O . LEU A 1 123 ? 1.551 5.423 2.576 1.00 93.75 123 LEU A O 1
ATOM 900 N N . GLU A 1 124 ? 0.023 6.942 1.920 1.00 94.50 124 GLU A N 1
ATOM 901 C CA . GLU A 1 124 ? -1.018 6.548 2.864 1.00 94.50 124 GLU A CA 1
ATOM 902 C C . GLU A 1 124 ? -2.269 6.076 2.126 1.00 94.50 124 GLU A C 1
ATOM 904 O O . GLU A 1 124 ? -2.827 6.786 1.292 1.00 94.50 124 GLU A O 1
ATOM 909 N N . TYR A 1 125 ? -2.739 4.881 2.472 1.00 94.50 125 TYR A N 1
ATOM 910 C CA . TYR A 1 125 ? -3.941 4.284 1.905 1.00 94.50 125 TYR A CA 1
ATOM 911 C C . TYR A 1 125 ? -5.002 4.125 2.998 1.00 94.50 125 TYR A C 1
ATOM 913 O O . TYR A 1 125 ? -4.778 3.374 3.956 1.00 94.50 125 TYR A O 1
ATOM 921 N N . PRO A 1 126 ? -6.162 4.799 2.892 1.00 94.06 126 PRO A N 1
ATOM 922 C CA . PRO A 1 126 ? -7.262 4.617 3.832 1.00 94.06 126 PRO A CA 1
ATOM 923 C C . PRO A 1 126 ? -7.735 3.158 3.849 1.00 94.06 126 PRO A C 1
ATOM 925 O O . PRO A 1 126 ? -8.141 2.618 2.825 1.00 94.06 126 PRO A O 1
ATOM 928 N N . ALA A 1 127 ? -7.714 2.523 5.021 1.00 94.31 127 ALA A N 1
ATOM 929 C CA . ALA A 1 127 ? -8.055 1.107 5.176 1.00 94.31 127 ALA A CA 1
ATOM 930 C C . ALA A 1 127 ? -9.413 0.881 5.851 1.00 94.31 127 ALA A C 1
ATOM 932 O O . ALA A 1 127 ? -10.034 -0.158 5.640 1.00 94.31 127 ALA A O 1
ATOM 933 N N . THR A 1 128 ? -9.905 1.864 6.616 1.00 93.06 128 THR A N 1
ATOM 934 C CA . THR A 1 128 ? -11.157 1.750 7.392 1.00 93.06 128 THR A CA 1
ATOM 935 C C . THR A 1 128 ? -12.335 1.253 6.555 1.00 93.06 128 THR A C 1
ATOM 937 O O . THR A 1 128 ? -13.025 0.324 6.958 1.00 93.06 128 THR A O 1
ATOM 940 N N . GLY A 1 129 ? -12.544 1.830 5.367 1.00 90.38 129 GLY A N 1
ATOM 941 C CA . GLY A 1 129 ? -13.657 1.443 4.499 1.00 90.38 129 GLY A CA 1
ATOM 942 C C . GLY A 1 129 ? -13.568 -0.006 4.015 1.00 90.38 129 GLY A C 1
ATOM 943 O O . GLY A 1 129 ? -14.579 -0.699 4.001 1.00 90.38 129 GLY A O 1
ATOM 944 N N . ALA A 1 130 ? -12.371 -0.484 3.663 1.00 91.88 130 ALA A N 1
ATOM 945 C CA . ALA A 1 130 ? -12.174 -1.884 3.291 1.00 91.88 130 ALA A CA 1
ATOM 946 C C . ALA A 1 130 ? -12.401 -2.810 4.495 1.00 91.88 130 ALA A C 1
ATOM 948 O O . ALA A 1 130 ? -13.095 -3.811 4.365 1.00 91.88 130 ALA A O 1
ATOM 949 N N . MET A 1 131 ? -11.900 -2.448 5.683 1.00 93.44 131 MET A N 1
ATOM 950 C CA . MET A 1 131 ? -12.095 -3.230 6.915 1.00 93.44 131 MET A CA 1
ATOM 951 C C . MET A 1 131 ? -13.571 -3.408 7.278 1.00 93.44 131 MET A C 1
ATOM 953 O O . MET A 1 131 ? -13.967 -4.509 7.653 1.00 93.44 131 MET A O 1
ATOM 957 N N . VAL A 1 132 ? -14.375 -2.353 7.130 1.00 91.69 132 VAL A N 1
ATOM 958 C CA . VAL A 1 132 ? -15.828 -2.409 7.338 1.00 91.69 132 VAL A CA 1
ATOM 959 C C . VAL A 1 132 ? -16.491 -3.319 6.301 1.00 91.69 132 VAL A C 1
ATOM 961 O O . VAL A 1 132 ? -17.167 -4.277 6.663 1.00 91.69 132 VAL A O 1
ATOM 964 N N . LYS A 1 133 ? -16.224 -3.102 5.006 1.00 90.94 133 LYS A N 1
ATOM 965 C CA . LYS A 1 133 ? -16.836 -3.884 3.914 1.00 90.94 133 LYS A CA 1
ATOM 966 C C . LYS A 1 133 ? -16.567 -5.384 4.020 1.00 90.94 133 LYS A C 1
ATOM 968 O O . LYS A 1 133 ? -17.446 -6.189 3.726 1.00 90.94 133 LYS A O 1
ATOM 973 N N . ILE A 1 134 ? -15.356 -5.765 4.427 1.00 91.06 134 ILE A N 1
ATOM 974 C CA . ILE A 1 134 ? -14.967 -7.176 4.577 1.00 91.06 134 ILE A CA 1
ATOM 975 C C . ILE A 1 134 ? -15.358 -7.751 5.942 1.00 91.06 134 ILE A C 1
ATOM 977 O O . ILE A 1 134 ? -15.078 -8.920 6.201 1.00 91.06 134 ILE A O 1
ATOM 981 N N . ARG A 1 135 ? -15.973 -6.940 6.819 1.00 89.88 135 ARG A N 1
ATOM 982 C CA . ARG A 1 135 ? -16.303 -7.285 8.209 1.00 89.88 135 ARG A CA 1
ATOM 983 C C . ARG A 1 135 ? -15.093 -7.860 8.938 1.00 89.88 135 ARG A C 1
ATOM 985 O O . ARG A 1 135 ? -15.133 -8.963 9.484 1.00 89.88 135 ARG A O 1
ATOM 992 N N . ALA A 1 136 ? -13.981 -7.132 8.864 1.00 88.19 136 ALA A N 1
ATOM 993 C CA . ALA A 1 136 ? -12.703 -7.585 9.384 1.00 88.19 136 ALA A CA 1
ATOM 994 C C . ALA A 1 136 ? -12.802 -7.886 10.885 1.00 88.19 136 ALA A C 1
ATOM 996 O O . ALA A 1 136 ? -13.166 -7.023 11.682 1.00 88.19 136 ALA A O 1
ATOM 997 N N . SER A 1 137 ? -12.417 -9.099 11.278 1.00 83.81 137 SER A N 1
ATOM 998 C CA . SER A 1 137 ? -12.256 -9.446 12.688 1.00 83.81 137 SER A CA 1
ATOM 999 C C . SER A 1 137 ? -11.143 -8.619 13.333 1.00 83.81 137 SER A C 1
ATOM 1001 O O . SER A 1 137 ? -10.135 -8.315 12.687 1.00 83.81 137 SER A O 1
ATOM 1003 N N . ALA A 1 138 ? -11.278 -8.343 14.633 1.00 78.62 138 ALA A N 1
ATOM 1004 C CA . ALA A 1 138 ? -10.210 -7.795 15.464 1.00 78.62 138 ALA A CA 1
ATOM 1005 C C . ALA A 1 138 ? -8.980 -8.718 15.446 1.00 78.62 138 ALA A C 1
ATOM 1007 O O . ALA A 1 138 ? -8.876 -9.680 16.208 1.00 78.62 138 ALA A O 1
ATOM 1008 N N . SER A 1 139 ? -8.039 -8.419 14.560 1.00 87.75 139 SER A N 1
ATOM 1009 C CA . SER A 1 139 ? -6.766 -9.113 14.422 1.00 87.75 139 SER A CA 1
ATOM 1010 C C . SER A 1 139 ? -5.641 -8.095 14.507 1.00 87.75 139 SER A C 1
ATOM 1012 O O . SER A 1 139 ? -5.818 -6.926 14.178 1.00 87.75 139 SER A O 1
ATOM 1014 N N . ARG A 1 140 ? -4.473 -8.547 14.960 1.00 89.56 140 ARG A N 1
ATOM 1015 C CA . ARG A 1 140 ? -3.232 -7.775 14.827 1.00 89.56 140 ARG A CA 1
ATOM 1016 C C . ARG A 1 140 ? -2.544 -8.040 13.488 1.00 89.56 140 ARG A C 1
ATOM 1018 O O . ARG A 1 140 ? -1.633 -7.316 13.118 1.00 89.56 140 ARG A O 1
ATOM 1025 N N . GLU A 1 141 ? -2.920 -9.117 12.812 1.00 93.75 141 GLU A N 1
ATOM 1026 C CA . GLU A 1 141 ? -2.316 -9.586 11.572 1.00 93.75 141 GLU A CA 1
ATOM 1027 C C . GLU A 1 141 ? -3.212 -9.221 10.397 1.00 93.75 141 GLU A C 1
ATOM 1029 O O . GLU A 1 141 ? -4.385 -9.602 10.353 1.00 93.75 141 GLU A O 1
ATOM 1034 N N . HIS A 1 142 ? -2.633 -8.483 9.454 1.00 94.81 142 HIS A N 1
ATOM 1035 C CA . HIS A 1 142 ? -3.287 -8.049 8.232 1.00 94.81 142 HIS A CA 1
ATOM 1036 C C . HIS A 1 142 ? -2.401 -8.374 7.038 1.00 94.81 142 HIS A C 1
ATOM 1038 O O . HIS A 1 142 ? -1.205 -8.088 7.044 1.00 94.81 142 HIS A O 1
ATOM 1044 N N . VAL A 1 143 ? -2.989 -8.957 6.003 1.00 95.88 143 VAL A N 1
ATOM 1045 C CA . VAL A 1 143 ? -2.293 -9.263 4.756 1.00 95.88 143 VAL A CA 1
ATOM 1046 C C . VAL A 1 143 ? -2.522 -8.114 3.787 1.00 95.88 143 VAL A C 1
ATOM 1048 O O . VAL A 1 143 ? -3.662 -7.765 3.502 1.00 95.88 143 VAL A O 1
ATOM 1051 N N . ILE A 1 144 ? -1.448 -7.524 3.275 1.00 97.06 144 ILE A N 1
ATOM 1052 C CA . ILE A 1 144 ? -1.510 -6.529 2.207 1.00 97.06 144 ILE A CA 1
ATOM 1053 C C . ILE A 1 144 ? -1.059 -7.196 0.916 1.00 97.06 144 ILE A C 1
ATOM 1055 O O . ILE A 1 144 ? 0.097 -7.607 0.803 1.00 97.06 144 ILE A O 1
ATOM 1059 N N . SER A 1 145 ? -1.969 -7.322 -0.043 1.00 96.88 145 SER A N 1
ATOM 1060 C CA . SER A 1 145 ? -1.703 -7.964 -1.330 1.00 96.88 145 SER A CA 1
ATOM 1061 C C . SER A 1 145 ? -1.460 -6.925 -2.414 1.00 96.88 145 SER A C 1
ATOM 1063 O O . SER A 1 145 ? -2.220 -5.969 -2.564 1.00 96.88 145 SER A O 1
ATOM 1065 N N . PHE A 1 146 ? -0.408 -7.151 -3.188 1.00 97.12 146 PHE A N 1
ATOM 1066 C CA . PHE A 1 146 ? 0.031 -6.343 -4.313 1.00 97.12 146 PHE A CA 1
ATOM 1067 C C . PHE A 1 146 ? -0.175 -7.154 -5.579 1.00 97.12 146 PHE A C 1
ATOM 1069 O O . PHE A 1 146 ? 0.627 -8.030 -5.898 1.00 97.12 146 PHE A O 1
ATOM 1076 N N . VAL A 1 147 ? -1.260 -6.877 -6.296 1.00 95.50 147 VAL A N 1
ATOM 1077 C CA . VAL A 1 147 ? -1.562 -7.558 -7.556 1.00 95.50 147 VAL A CA 1
ATOM 1078 C C . VAL A 1 147 ? -0.984 -6.737 -8.693 1.00 95.50 147 VAL A C 1
ATOM 1080 O O . VAL A 1 147 ? -1.425 -5.612 -8.943 1.00 95.50 147 VAL A O 1
ATOM 1083 N N . ARG A 1 148 ? 0.029 -7.295 -9.352 1.00 96.19 148 ARG A N 1
ATOM 1084 C CA . ARG A 1 148 ? 0.726 -6.673 -10.473 1.00 96.19 148 ARG A CA 1
ATOM 1085 C C . ARG A 1 148 ? -0.216 -6.528 -11.668 1.00 96.19 148 ARG A C 1
ATOM 1087 O O . ARG A 1 148 ? -0.910 -7.471 -12.036 1.00 96.19 148 ARG A O 1
ATOM 1094 N N . VAL A 1 149 ? -0.201 -5.353 -12.291 1.00 95.94 149 VAL A N 1
ATOM 1095 C CA . VAL A 1 149 ? -0.841 -5.095 -13.581 1.00 95.94 149 VAL A CA 1
ATOM 1096 C C . VAL A 1 149 ? 0.209 -4.547 -14.536 1.00 95.94 149 VAL A C 1
ATOM 1098 O O . VAL A 1 149 ? 0.808 -3.500 -14.279 1.00 95.94 149 VAL A O 1
ATOM 1101 N N . ASP A 1 150 ? 0.412 -5.261 -15.638 1.00 96.44 150 ASP A N 1
ATOM 1102 C CA . ASP A 1 150 ? 1.400 -4.932 -16.660 1.00 96.44 150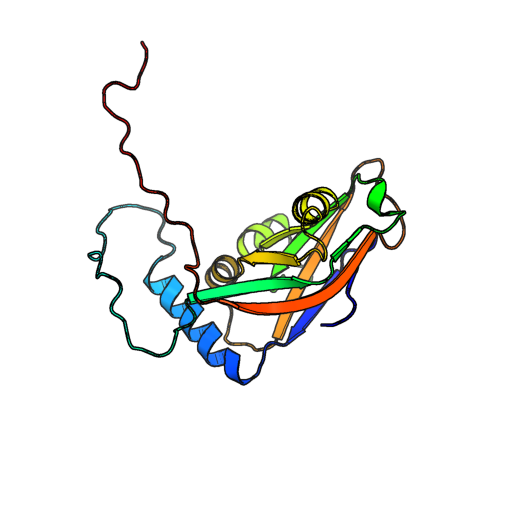 ASP A CA 1
ATOM 1103 C C . ASP A 1 150 ? 0.750 -4.337 -17.906 1.00 96.44 150 ASP A C 1
ATOM 1105 O O . ASP A 1 150 ? -0.256 -4.832 -18.417 1.00 96.44 150 ASP A O 1
ATOM 1109 N N . GLY A 1 151 ? 1.362 -3.271 -18.411 1.00 93.12 151 GLY A N 1
ATOM 1110 C CA . GLY A 1 151 ? 1.189 -2.819 -19.782 1.00 93.12 151 GLY A CA 1
ATOM 1111 C C . GLY A 1 151 ? 2.218 -3.463 -20.712 1.00 93.12 151 GLY A C 1
ATOM 1112 O O . GLY A 1 151 ? 3.107 -4.201 -20.294 1.00 93.12 151 GLY A O 1
ATOM 1113 N N . THR A 1 152 ? 2.141 -3.124 -21.997 1.00 90.81 152 THR A N 1
ATOM 1114 C CA . THR A 1 152 ? 2.972 -3.715 -23.062 1.00 90.81 152 THR A CA 1
ATOM 1115 C C . THR A 1 152 ? 4.484 -3.570 -22.843 1.00 90.81 152 THR A C 1
ATOM 1117 O O . THR A 1 152 ? 5.252 -4.384 -23.344 1.00 90.81 152 THR A O 1
ATOM 1120 N N . SER A 1 153 ? 4.911 -2.545 -22.102 1.00 88.06 153 SER A N 1
ATOM 1121 C CA . SER A 1 153 ? 6.325 -2.200 -21.891 1.00 88.06 153 SER A CA 1
ATOM 1122 C C . SER A 1 153 ? 6.764 -2.348 -20.432 1.00 88.06 153 SER A C 1
ATOM 1124 O O . SER A 1 153 ? 7.681 -1.653 -19.998 1.00 88.06 153 SER A O 1
ATOM 1126 N N . ALA A 1 154 ? 6.087 -3.198 -19.658 1.00 93.00 154 ALA A N 1
ATOM 1127 C CA . ALA A 1 154 ? 6.390 -3.374 -18.247 1.00 93.00 154 ALA A CA 1
ATOM 1128 C C . ALA A 1 154 ? 7.830 -3.896 -18.023 1.00 93.00 154 ALA A C 1
ATOM 1130 O O . ALA A 1 154 ? 8.228 -4.891 -18.636 1.00 93.00 154 ALA A O 1
ATOM 1131 N N . PRO A 1 155 ? 8.627 -3.254 -17.148 1.00 93.31 155 PRO A N 1
ATOM 1132 C CA . PRO A 1 155 ? 9.987 -3.671 -16.851 1.00 93.31 155 PRO A CA 1
ATOM 1133 C C . PRO A 1 155 ? 10.001 -4.936 -15.989 1.00 93.31 155 PRO A C 1
ATOM 1135 O O . PRO A 1 155 ? 9.140 -5.127 -15.125 1.00 93.31 155 PRO A O 1
ATOM 1138 N N . ALA A 1 156 ? 11.031 -5.754 -16.202 1.00 92.81 156 ALA A N 1
ATOM 1139 C CA . ALA A 1 156 ? 11.364 -6.898 -15.362 1.00 92.81 156 ALA A CA 1
ATOM 1140 C C . ALA A 1 156 ? 12.310 -6.501 -14.216 1.00 92.81 156 ALA A C 1
ATOM 1142 O O . ALA A 1 156 ? 13.048 -5.515 -14.305 1.00 92.81 156 ALA A O 1
ATOM 1143 N N . GLY A 1 157 ? 12.333 -7.318 -13.167 1.00 94.69 157 GLY A N 1
ATOM 1144 C CA . GLY A 1 157 ? 13.126 -7.105 -11.967 1.00 94.69 157 GLY A CA 1
ATOM 1145 C C . GLY A 1 157 ? 12.417 -6.227 -10.938 1.00 94.69 157 GLY A C 1
ATOM 1146 O O . GLY A 1 157 ? 11.233 -5.908 -11.035 1.00 94.69 157 GLY A O 1
ATOM 1147 N N . GLN A 1 158 ? 13.156 -5.829 -9.904 1.00 96.44 158 GLN A N 1
ATOM 1148 C CA . GLN A 1 158 ? 12.614 -4.974 -8.853 1.00 96.44 158 GLN A CA 1
ATOM 1149 C C . GLN A 1 158 ? 12.320 -3.573 -9.395 1.00 96.44 158 GLN A C 1
ATOM 1151 O O . GLN A 1 158 ? 13.218 -2.900 -9.903 1.00 96.44 158 GLN A O 1
ATOM 1156 N N . VAL A 1 159 ? 11.087 -3.109 -9.213 1.00 96.88 159 VAL A N 1
ATOM 1157 C CA . VAL A 1 159 ? 10.598 -1.825 -9.730 1.00 96.88 159 VAL A CA 1
ATOM 1158 C C . VAL A 1 159 ? 10.303 -0.799 -8.640 1.00 96.88 159 VAL A C 1
ATOM 1160 O O . VAL A 1 159 ? 10.465 0.398 -8.866 1.00 96.88 159 VAL A O 1
ATOM 1163 N N . ILE A 1 160 ? 9.906 -1.255 -7.450 1.00 96.81 1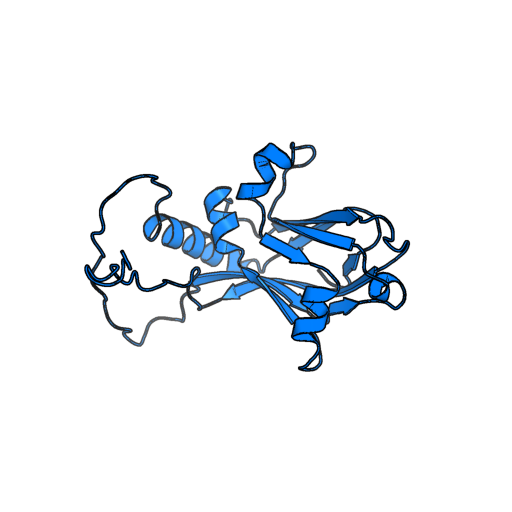60 ILE A N 1
ATOM 1164 C CA . ILE A 1 160 ? 9.591 -0.407 -6.297 1.00 96.81 160 ILE A CA 1
ATOM 1165 C C . ILE A 1 160 ? 10.257 -1.010 -5.060 1.00 96.81 160 ILE A C 1
ATOM 1167 O O . ILE A 1 160 ? 10.284 -2.229 -4.868 1.00 96.81 160 ILE A O 1
ATOM 1171 N N . ALA A 1 161 ? 10.801 -0.143 -4.216 1.00 96.38 161 ALA A N 1
ATOM 1172 C CA . ALA A 1 161 ? 11.265 -0.469 -2.877 1.00 96.38 161 ALA A CA 1
ATOM 1173 C C . ALA A 1 161 ? 10.516 0.398 -1.861 1.00 96.38 161 ALA A C 1
ATOM 1175 O O . ALA A 1 161 ? 10.267 1.570 -2.130 1.00 96.38 161 ALA A O 1
ATOM 1176 N N . ALA A 1 162 ? 10.189 -0.151 -0.695 1.00 96.00 162 ALA A N 1
ATOM 1177 C CA . ALA A 1 162 ? 9.750 0.632 0.455 1.00 96.00 162 ALA A CA 1
ATOM 1178 C C . ALA A 1 162 ? 10.525 0.204 1.703 1.00 96.00 162 ALA A C 1
ATOM 1180 O O . ALA A 1 162 ? 10.689 -0.989 1.977 1.00 96.00 162 ALA A O 1
ATOM 1181 N N . GLY A 1 163 ? 11.005 1.182 2.470 1.00 96.00 163 GLY A N 1
ATOM 1182 C CA . GLY A 1 163 ? 11.726 0.926 3.715 1.00 96.00 163 GLY A CA 1
ATOM 1183 C C . GLY A 1 163 ? 10.841 0.257 4.765 1.00 96.00 163 GLY A C 1
ATOM 1184 O O . GLY A 1 163 ? 11.287 -0.650 5.474 1.00 96.00 163 GLY A O 1
ATOM 1185 N N . GLU A 1 164 ? 9.569 0.651 4.834 1.00 96.00 164 GLU A N 1
ATOM 1186 C CA . GLU A 1 164 ? 8.595 0.058 5.743 1.00 96.00 164 GLU A CA 1
ATOM 1187 C C . GLU A 1 164 ? 7.181 0.045 5.168 1.00 96.00 164 GLU A C 1
ATOM 1189 O O . GLU A 1 164 ? 6.743 0.984 4.513 1.00 96.00 164 GLU A O 1
ATOM 1194 N N . LEU A 1 165 ? 6.461 -1.027 5.489 1.00 96.94 165 LEU A N 1
ATOM 1195 C CA . LEU A 1 165 ? 5.021 -1.154 5.338 1.00 96.94 165 LEU A CA 1
ATOM 1196 C C . LEU A 1 165 ? 4.405 -1.406 6.716 1.00 96.94 165 LEU A C 1
ATOM 1198 O O . LEU A 1 165 ? 4.789 -2.364 7.404 1.00 96.94 165 LEU A O 1
ATOM 1202 N N . ARG A 1 166 ? 3.441 -0.578 7.117 1.00 96.12 166 ARG A N 1
ATOM 1203 C CA . ARG A 1 166 ? 2.773 -0.690 8.419 1.00 96.12 166 ARG A CA 1
ATOM 1204 C C . ARG A 1 166 ? 1.298 -0.316 8.359 1.00 96.12 166 ARG A C 1
ATOM 1206 O O . ARG A 1 166 ? 0.846 0.350 7.434 1.00 96.12 166 ARG A O 1
ATOM 1213 N N . LEU A 1 167 ? 0.563 -0.758 9.370 1.00 94.50 167 LEU A N 1
ATOM 1214 C CA . LEU A 1 167 ? -0.807 -0.342 9.631 1.00 94.50 167 LEU A CA 1
ATOM 1215 C C . LEU A 1 167 ? -0.764 0.695 10.756 1.00 94.50 167 LEU A C 1
ATOM 1217 O O . LEU A 1 167 ? -0.138 0.448 11.785 1.00 94.50 167 LEU A O 1
ATOM 1221 N N . GLU A 1 168 ? -1.416 1.836 10.569 1.00 93.19 168 GLU A N 1
ATOM 1222 C CA . GLU A 1 168 ? -1.476 2.908 11.560 1.00 93.19 168 GLU A CA 1
ATOM 1223 C C . GLU A 1 168 ? -2.915 3.285 11.892 1.00 93.19 168 GLU A C 1
ATOM 1225 O O . GLU A 1 168 ? -3.796 3.335 11.030 1.00 93.19 168 GLU A O 1
ATOM 1230 N N . LEU A 1 169 ? -3.127 3.613 13.164 1.00 91.56 169 LEU A N 1
ATOM 1231 C CA . LEU A 1 169 ? -4.338 4.262 13.631 1.00 91.56 169 LEU A CA 1
ATOM 1232 C C . LEU A 1 169 ? -4.201 5.779 13.476 1.00 91.56 169 LEU A C 1
ATOM 1234 O O . LEU A 1 169 ? -3.187 6.372 13.842 1.00 91.56 169 LEU A O 1
ATOM 1238 N N . SER A 1 170 ? -5.251 6.419 12.976 1.00 89.62 170 SER A N 1
ATOM 1239 C CA . SER A 1 170 ? -5.330 7.865 12.801 1.00 89.62 170 SER A CA 1
ATOM 1240 C C . SER A 1 170 ? -6.498 8.447 13.590 1.00 89.62 170 SER A C 1
ATOM 1242 O O . SER A 1 170 ? -7.480 7.779 13.911 1.00 89.62 170 SER A O 1
ATOM 1244 N N . THR A 1 171 ? -6.378 9.727 13.930 1.00 88.75 171 THR A N 1
ATOM 1245 C CA . THR A 1 171 ? -7.447 10.510 14.577 1.00 88.75 171 THR A CA 1
ATOM 1246 C C . THR A 1 171 ? -8.276 11.302 13.566 1.00 88.75 171 THR A C 1
ATOM 1248 O O . THR A 1 171 ? -9.238 11.975 13.936 1.00 88.75 171 THR A O 1
ATOM 1251 N N . GLU A 1 172 ? -7.919 11.203 12.287 1.00 85.62 172 GLU A N 1
ATOM 1252 C CA . GLU A 1 172 ? -8.654 11.784 11.173 1.00 85.62 172 GLU A CA 1
ATOM 1253 C C . GLU A 1 172 ? -9.940 11.005 10.880 1.00 85.62 172 GLU A C 1
ATOM 1255 O O . GLU A 1 172 ? -10.038 9.804 11.139 1.00 85.62 172 GLU A O 1
ATOM 1260 N N . ALA A 1 173 ? -10.946 11.704 10.350 1.00 80.31 173 ALA A N 1
ATOM 1261 C CA . ALA A 1 173 ? -12.186 11.072 9.926 1.00 80.31 173 ALA A CA 1
ATOM 1262 C C . ALA A 1 173 ? -11.920 10.010 8.837 1.00 80.31 173 ALA A C 1
ATOM 1264 O O . ALA A 1 173 ? -11.091 10.239 7.962 1.00 80.31 173 ALA A O 1
ATOM 1265 N N . PRO A 1 174 ? -12.650 8.883 8.841 1.00 77.38 174 PRO A N 1
ATOM 1266 C CA . PRO A 1 174 ? -12.428 7.803 7.878 1.00 77.38 174 PRO A CA 1
ATOM 1267 C C . PRO A 1 174 ? -12.848 8.162 6.445 1.00 77.38 174 PRO A C 1
ATOM 1269 O O . PRO A 1 174 ? -12.370 7.538 5.501 1.00 77.38 174 PRO A O 1
ATOM 1272 N N . PHE A 1 175 ? -13.717 9.166 6.272 1.00 73.50 175 PHE A N 1
ATOM 1273 C CA . PHE A 1 175 ? -14.210 9.614 4.970 1.00 73.50 175 PHE A CA 1
ATOM 1274 C C . PHE A 1 175 ? -14.331 11.139 4.911 1.00 73.50 175 PHE A C 1
ATOM 1276 O O . PHE A 1 175 ? -14.773 11.785 5.870 1.00 73.50 175 PHE A O 1
ATOM 1283 N N . ILE A 1 176 ? -14.021 11.717 3.748 1.00 62.69 176 ILE A N 1
ATOM 1284 C CA . ILE A 1 176 ? -14.292 13.128 3.460 1.00 62.69 176 ILE A CA 1
ATOM 1285 C C . ILE A 1 176 ? -15.801 13.290 3.238 1.00 62.69 176 ILE A C 1
ATOM 1287 O O . ILE A 1 176 ? -16.356 12.821 2.246 1.00 62.69 176 ILE A O 1
ATOM 1291 N N . LYS A 1 177 ? -16.487 13.988 4.150 1.00 55.59 177 LYS A N 1
ATOM 1292 C CA . LYS A 1 177 ? -17.903 14.346 3.975 1.00 55.59 177 LYS A CA 1
ATOM 1293 C C . LYS A 1 177 ? -18.012 15.515 2.993 1.00 55.59 177 LYS A C 1
ATOM 1295 O O . LYS A 1 177 ? -17.910 16.675 3.391 1.00 55.59 177 LYS A O 1
ATOM 1300 N N . SER A 1 178 ? -18.241 15.242 1.709 1.00 48.19 178 SER A N 1
ATOM 1301 C CA . SER A 1 178 ? -18.593 16.299 0.754 1.00 48.19 178 SER A CA 1
ATOM 1302 C C . SER A 1 178 ? -19.950 16.908 1.130 1.00 48.19 178 SER A C 1
ATOM 1304 O O . SER A 1 178 ? -20.937 16.179 1.274 1.00 48.19 178 SER A O 1
ATOM 1306 N N . LYS A 1 179 ? -20.037 18.240 1.267 1.00 44.00 179 LYS A N 1
ATOM 1307 C CA . LYS A 1 179 ? -21.335 18.922 1.404 1.00 44.00 179 LYS A CA 1
ATOM 1308 C C . LYS A 1 179 ? -22.146 18.658 0.135 1.00 44.00 179 LYS A C 1
ATOM 1310 O O . LYS A 1 179 ? -21.731 19.070 -0.944 1.00 44.00 179 LYS A O 1
ATOM 1315 N N . ARG A 1 180 ? -23.310 18.010 0.246 1.00 49.50 180 ARG A N 1
ATOM 1316 C CA . ARG A 1 180 ? -24.262 17.963 -0.872 1.00 49.50 180 ARG A CA 1
ATOM 1317 C C . ARG A 1 180 ? -24.753 19.386 -1.134 1.00 49.50 180 ARG A C 1
ATOM 1319 O O . ARG A 1 180 ? -25.573 19.903 -0.379 1.00 49.50 180 ARG A O 1
ATOM 1326 N N . VAL A 1 181 ? -24.253 20.020 -2.189 1.00 47.97 181 VAL A N 1
ATOM 1327 C CA . VAL A 1 181 ? -24.890 21.213 -2.745 1.00 47.97 181 VAL A CA 1
ATOM 1328 C C . VAL A 1 181 ? -26.118 20.716 -3.496 1.00 47.97 181 VAL A C 1
ATOM 1330 O O . VAL A 1 181 ? -26.006 19.925 -4.429 1.00 47.97 181 VAL A O 1
ATOM 1333 N N . LYS A 1 182 ? -27.309 21.103 -3.037 1.00 48.50 182 LYS A N 1
ATOM 1334 C CA . LYS A 1 182 ? -28.545 20.855 -3.782 1.00 48.50 182 LYS A CA 1
ATOM 1335 C C . LYS A 1 182 ? -28.416 21.657 -5.086 1.00 48.50 182 LYS A C 1
ATOM 1337 O O . LYS A 1 182 ? -28.219 22.866 -4.963 1.00 48.50 182 LYS A O 1
ATOM 1342 N N . PRO A 1 183 ? -28.469 21.044 -6.284 1.00 53.47 183 PRO A N 1
ATOM 1343 C CA . PRO A 1 183 ? -28.400 21.815 -7.519 1.00 53.47 183 PRO A CA 1
ATOM 1344 C C . PRO A 1 183 ? -29.494 22.882 -7.483 1.00 53.47 183 PRO A C 1
ATOM 1346 O O . PRO A 1 183 ? -30.652 22.591 -7.152 1.00 53.47 183 PRO A O 1
ATOM 1349 N N . GLY A 1 184 ? -29.103 24.134 -7.717 1.00 53.06 184 GLY A N 1
ATOM 1350 C CA . GLY A 1 184 ? -30.050 25.230 -7.792 1.00 53.06 184 GLY A CA 1
ATOM 1351 C C . GLY A 1 184 ? -30.965 24.993 -8.986 1.00 53.06 184 GLY A C 1
ATOM 1352 O O . GLY A 1 184 ? -30.533 24.512 -10.029 1.00 53.06 184 GLY A O 1
ATOM 1353 N N . ARG A 1 185 ? -32.243 25.360 -8.867 1.00 54.25 185 ARG A N 1
ATOM 1354 C CA . ARG A 1 185 ? -33.235 25.257 -9.956 1.00 54.25 185 ARG A CA 1
ATOM 1355 C C . ARG A 1 185 ? -32.835 26.034 -11.232 1.00 54.25 185 ARG A C 1
ATOM 1357 O O . ARG A 1 185 ? -33.508 25.898 -12.245 1.00 54.25 185 ARG A O 1
ATOM 1364 N N . ASN A 1 186 ? -31.753 26.814 -11.183 1.00 57.44 186 ASN A N 1
ATOM 1365 C CA . ASN A 1 186 ? -31.280 27.695 -12.247 1.00 57.44 186 ASN A CA 1
ATOM 1366 C C . ASN A 1 186 ? -30.022 27.177 -12.977 1.00 57.44 186 ASN A C 1
ATOM 1368 O O . ASN A 1 186 ? -29.562 27.852 -13.889 1.00 57.44 186 ASN A O 1
ATOM 1372 N N . ASP A 1 187 ? -29.476 26.008 -12.614 1.00 55.19 187 ASP A N 1
ATOM 1373 C CA . ASP A 1 187 ? -28.226 25.482 -13.200 1.00 55.19 187 ASP A CA 1
ATOM 1374 C C . ASP A 1 187 ? -28.448 24.562 -14.420 1.00 55.19 187 ASP A C 1
ATOM 1376 O O . ASP A 1 187 ? -27.548 23.829 -14.826 1.00 55.19 187 ASP A O 1
ATOM 1380 N N . ILE A 1 188 ? -29.646 24.579 -15.016 1.00 50.72 188 ILE A N 1
ATOM 1381 C CA . ILE A 1 188 ? -29.945 23.856 -16.259 1.00 50.72 188 ILE A CA 1
ATOM 1382 C C . ILE A 1 188 ? -29.981 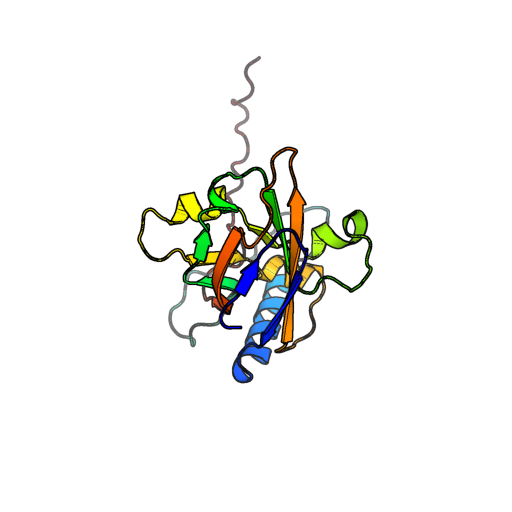24.886 -17.399 1.00 50.72 188 ILE A C 1
ATOM 1384 O O . ILE A 1 188 ? -30.981 25.601 -17.514 1.00 50.72 188 ILE A O 1
ATOM 1388 N N . PRO A 1 189 ? -28.926 25.023 -18.224 1.00 50.66 189 PRO A N 1
ATOM 1389 C CA . PRO A 1 189 ? -29.046 25.765 -19.472 1.00 50.66 189 PRO A CA 1
ATOM 1390 C C . PRO A 1 189 ? -29.991 24.995 -20.408 1.00 50.66 189 PRO A C 1
ATOM 1392 O O . PRO A 1 189 ? -29.805 23.795 -20.618 1.00 50.66 189 PRO A O 1
ATOM 1395 N N . TYR A 1 190 ? -31.029 25.680 -20.897 1.00 52.62 190 TYR A N 1
ATOM 1396 C CA . TYR A 1 190 ? -31.867 25.214 -22.008 1.00 52.62 190 TYR A CA 1
ATOM 1397 C C . TYR A 1 190 ? -31.051 25.101 -23.296 1.00 52.62 190 TYR A C 1
ATOM 1399 O O . TYR A 1 190 ? -30.186 25.981 -23.513 1.00 52.62 190 TYR A O 1
#

Organism: NCBI:txid1226301

Sequence (190 aa):
MKGLALSEQSISALVTAEASSVQSIQDVITTTEDEFPDTETTSASAPAATSASTSKARKFRSVKVVFDNVAVTNAGAAGGYFYKVYLNLPENADIDTVGPTHFLGTLGAFEIASEAHHGSVTLEYPATGAMVKIRASASREHVISFVRVDGTSAPAGQVIAAGELRLELSTEAPFIKSKRVKPGRNDIPY

Mean predicted aligned error: 9.9 Å

Foldseek 3Di:
DFKDWDFQDKDKDKAFADPVCLVLLVVLLVVVCVQDPPDDDDDDDDDDPDDDDDDDDLRFNFKKKKFWQKDFDPQQVQPQKKWFKFKQDDPPDDCVVCVVLGTFGIGGPVQQVVQPVPPRRMDITTCSSSCNSVVPHSDSIMMIITHMDGGPPRGGDTTMITRDIHMDTHSDHSDDDDPPDDPDPPPDDD